Protein AF-A0A0E0AHG1-F1 (afdb_monomer_lite)

Secondary structure (DSSP, 8-state):
-HHHHHHHHHHHHHHHHHHHHHHHHHHHHHHHTT-HHHHHHHHHHHHHHHHHHHHHHHHHHHHHHHHHHHHHHHHHHHHHHHHHHHHHHHHHHHTTS-THHHHHHHHHHHHHHHHHHHHHHHHHHHHHTTSS--------TTHHHHHHHHHHT--THHHHTTS------------------------SSHHHHHHHHHHHHHTT-

Organism: NCBI:txid40148

Structure (mmCIF, N/CA/C/O backbone):
data_AF-A0A0E0AHG1-F1
#
_entry.id   AF-A0A0E0AHG1-F1
#
loop_
_atom_site.group_PDB
_atom_site.id
_atom_site.type_symbol
_atom_site.label_atom_id
_atom_site.label_alt_id
_atom_site.label_comp_id
_atom_site.label_asym_id
_atom_site.label_entity_id
_atom_site.label_seq_id
_atom_site.pdbx_PDB_ins_code
_atom_site.Cartn_x
_atom_site.Cartn_y
_atom_site.Cartn_z
_atom_site.occupancy
_atom_site.B_iso_or_equiv
_atom_site.auth_seq_id
_atom_site.auth_comp_id
_atom_site.auth_asym_id
_atom_site.auth_atom_id
_atom_site.pdbx_PDB_model_num
ATOM 1 N N . MET A 1 1 ? -0.343 -7.905 -15.895 1.00 74.56 1 MET A N 1
ATOM 2 C CA . MET A 1 1 ? -0.325 -8.767 -14.691 1.00 74.56 1 MET A CA 1
ATOM 3 C C . MET A 1 1 ? -0.286 -7.890 -13.450 1.00 74.56 1 MET A C 1
ATOM 5 O O . MET A 1 1 ? -1.323 -7.767 -12.816 1.00 74.56 1 MET A O 1
ATOM 9 N N . LEU A 1 2 ? 0.834 -7.206 -13.183 1.00 82.25 2 LEU A N 1
ATOM 10 C CA . LEU A 1 2 ? 1.051 -6.387 -11.979 1.00 82.25 2 LEU A CA 1
ATOM 11 C C . LEU A 1 2 ? -0.070 -5.368 -11.691 1.00 82.25 2 LEU A C 1
ATOM 13 O O . LEU A 1 2 ? -0.555 -5.320 -10.567 1.00 82.25 2 LEU A O 1
ATOM 17 N N . ASP A 1 3 ? -0.578 -4.644 -12.695 1.00 86.56 3 ASP A N 1
ATOM 18 C CA . ASP A 1 3 ? -1.672 -3.669 -12.502 1.00 86.56 3 ASP A CA 1
ATOM 19 C C . ASP A 1 3 ? -2.982 -4.291 -11.999 1.00 86.56 3 ASP A C 1
ATOM 21 O O . ASP A 1 3 ? -3.791 -3.618 -11.361 1.00 86.56 3 ASP A O 1
ATOM 25 N N . ARG A 1 4 ? -3.216 -5.578 -12.297 1.00 90.69 4 ARG A N 1
ATOM 26 C CA . ARG A 1 4 ? -4.380 -6.311 -11.789 1.00 90.69 4 ARG A CA 1
ATOM 27 C C . ARG A 1 4 ? -4.177 -6.639 -10.310 1.00 90.69 4 ARG A C 1
ATOM 29 O O . ARG A 1 4 ? -5.050 -6.312 -9.516 1.00 90.69 4 ARG A O 1
ATOM 36 N N . SER A 1 5 ? -3.001 -7.147 -9.944 1.00 89.00 5 SER A N 1
ATOM 37 C CA . SER A 1 5 ? -2.633 -7.439 -8.553 1.00 89.00 5 SER A CA 1
ATOM 38 C C . SER A 1 5 ? -2.637 -6.187 -7.668 1.00 89.00 5 SER A C 1
ATOM 40 O O . SER A 1 5 ? -3.140 -6.235 -6.552 1.00 89.00 5 SER A O 1
ATOM 42 N N . ILE A 1 6 ? -2.178 -5.036 -8.179 1.00 90.38 6 ILE A N 1
ATOM 43 C CA . ILE A 1 6 ? -2.262 -3.743 -7.472 1.00 90.38 6 ILE A CA 1
ATOM 44 C C . ILE A 1 6 ? -3.728 -3.357 -7.194 1.00 90.38 6 ILE A C 1
ATOM 46 O O . ILE A 1 6 ? -4.043 -2.882 -6.105 1.00 90.38 6 ILE A O 1
ATOM 50 N N . ARG A 1 7 ? -4.644 -3.581 -8.149 1.00 92.94 7 ARG A N 1
ATOM 51 C CA . ARG A 1 7 ? -6.085 -3.312 -7.970 1.00 92.94 7 ARG A CA 1
ATOM 52 C C . ARG A 1 7 ? -6.769 -4.306 -7.028 1.00 92.94 7 ARG A C 1
ATOM 54 O O . ARG A 1 7 ? -7.692 -3.915 -6.322 1.00 92.94 7 ARG A O 1
ATOM 61 N N . GLU A 1 8 ? -6.339 -5.564 -7.022 1.00 93.38 8 GLU A N 1
ATOM 62 C CA . GLU A 1 8 ? -6.827 -6.594 -6.094 1.00 93.38 8 GLU A CA 1
ATOM 63 C C . GLU A 1 8 ? -6.425 -6.246 -4.651 1.00 93.38 8 GLU A C 1
ATOM 65 O O . GLU A 1 8 ? -7.299 -6.133 -3.795 1.00 93.38 8 GLU A O 1
ATOM 70 N N . ILE A 1 9 ? -5.152 -5.905 -4.424 1.00 93.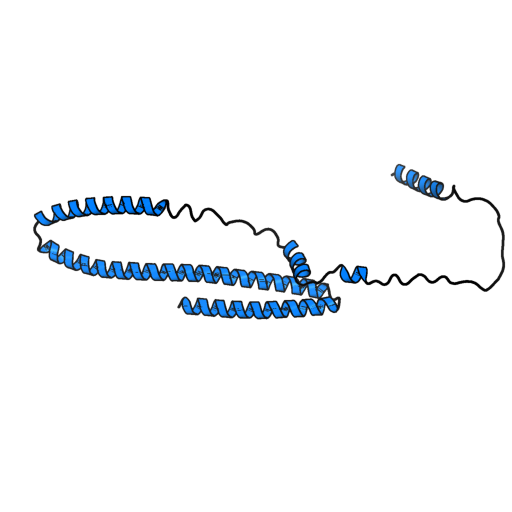00 9 ILE A N 1
ATOM 71 C CA . ILE A 1 9 ? -4.628 -5.383 -3.148 1.00 93.00 9 ILE A CA 1
ATOM 72 C C . ILE A 1 9 ? -5.377 -4.131 -2.681 1.00 93.00 9 ILE A C 1
ATOM 74 O O . ILE A 1 9 ? -5.780 -4.042 -1.523 1.00 93.00 9 ILE A O 1
ATOM 78 N N . GLU A 1 10 ? -5.621 -3.168 -3.573 1.00 93.00 10 GLU A N 1
ATOM 79 C CA . GLU A 1 10 ? -6.378 -1.955 -3.244 1.00 93.00 10 GLU A CA 1
ATOM 80 C C . GLU A 1 10 ? -7.822 -2.277 -2.810 1.00 93.00 10 GLU A C 1
ATOM 82 O O . GLU A 1 10 ? -8.354 -1.648 -1.893 1.00 93.00 10 GLU A O 1
ATOM 87 N N . ARG A 1 11 ? -8.448 -3.289 -3.424 1.00 95.38 11 ARG A N 1
ATOM 88 C CA . ARG A 1 11 ? -9.804 -3.741 -3.088 1.00 95.38 11 ARG A CA 1
ATOM 89 C C . ARG A 1 11 ? -9.855 -4.482 -1.750 1.00 95.38 11 ARG A C 1
ATOM 91 O O . ARG A 1 11 ? -10.775 -4.240 -0.971 1.00 95.38 11 ARG A O 1
ATOM 98 N N . GLU A 1 12 ? -8.881 -5.344 -1.463 1.00 93.94 12 GLU A N 1
ATOM 99 C CA . GLU A 1 12 ? -8.752 -6.020 -0.163 1.00 93.94 12 GLU A CA 1
ATOM 100 C C . GLU A 1 12 ? -8.497 -5.012 0.964 1.00 93.94 12 GLU A C 1
ATOM 102 O O . GLU A 1 12 ? -9.196 -5.032 1.979 1.00 93.94 12 GLU A O 1
ATOM 107 N N . ARG A 1 13 ? -7.596 -4.045 0.741 1.00 94.56 13 ARG A N 1
ATOM 108 C CA . ARG A 1 13 ? -7.318 -2.927 1.658 1.00 94.56 13 ARG A CA 1
ATOM 109 C C . ARG A 1 13 ? -8.585 -2.131 1.995 1.00 94.56 13 ARG A C 1
ATOM 111 O O . ARG A 1 13 ? -8.836 -1.842 3.164 1.00 94.56 13 ARG A O 1
ATOM 118 N N . GLN A 1 14 ? -9.413 -1.806 0.998 1.00 95.38 14 GLN A N 1
ATOM 119 C CA . GLN A 1 14 ? -10.704 -1.134 1.212 1.00 95.38 14 GLN A CA 1
ATOM 120 C C . GLN A 1 14 ? -11.706 -2.009 1.984 1.00 95.38 14 GLN A C 1
ATOM 122 O O . GLN A 1 14 ? -12.448 -1.495 2.823 1.00 95.38 14 GLN A O 1
ATOM 127 N N . GLY A 1 15 ? -11.705 -3.325 1.749 1.00 96.19 15 GLY A N 1
ATOM 128 C CA . GLY A 1 15 ? -12.482 -4.290 2.531 1.00 96.19 15 GLY A CA 1
ATOM 129 C C . GLY A 1 15 ? -12.094 -4.285 4.012 1.00 96.19 15 GLY A C 1
ATOM 130 O O . GLY A 1 15 ? -12.968 -4.158 4.872 1.00 96.19 15 GLY A O 1
ATOM 131 N N . LEU A 1 16 ? -10.792 -4.319 4.309 1.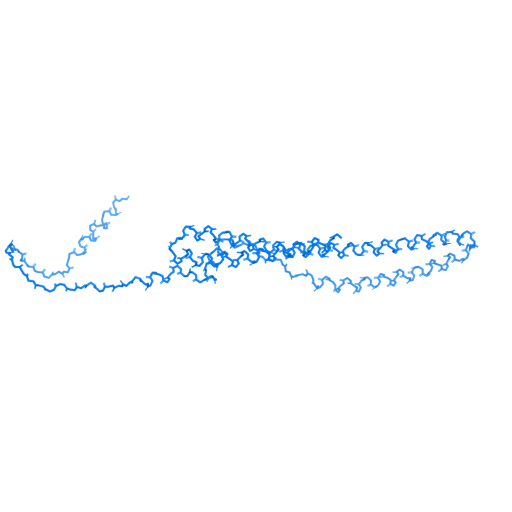00 94.56 16 LEU A N 1
ATOM 132 C CA . LEU A 1 16 ? -10.277 -4.238 5.678 1.00 94.56 16 LEU A CA 1
ATOM 133 C C . LEU A 1 16 ? -10.595 -2.895 6.345 1.00 94.56 16 LEU A C 1
ATOM 135 O O . LEU A 1 16 ? -11.029 -2.893 7.489 1.00 94.56 16 LEU A O 1
ATOM 139 N N . GLN A 1 17 ? -10.502 -1.763 5.638 1.00 94.25 17 GLN A N 1
ATOM 140 C CA . GLN A 1 17 ? -10.932 -0.461 6.180 1.00 94.25 17 GLN A CA 1
ATOM 141 C C . GLN A 1 17 ? -12.438 -0.402 6.495 1.00 94.25 17 GLN A C 1
ATOM 143 O O . GLN A 1 17 ? -12.864 0.286 7.425 1.00 94.25 17 GLN A O 1
ATOM 148 N N . ALA A 1 18 ? -13.275 -1.116 5.737 1.00 95.62 18 ALA A N 1
ATOM 149 C CA . ALA A 1 18 ? -14.696 -1.241 6.056 1.00 95.62 18 ALA A CA 1
ATOM 150 C C . ALA A 1 18 ? -14.936 -2.158 7.272 1.00 95.62 18 ALA A C 1
ATOM 152 O O . ALA A 1 18 ? -15.868 -1.916 8.040 1.00 95.62 18 ALA A O 1
ATOM 153 N N . GLN A 1 19 ? -14.103 -3.185 7.466 1.00 93.56 19 GLN A N 1
ATOM 154 C CA . GLN A 1 19 ? -14.128 -4.054 8.645 1.00 93.56 19 GLN A CA 1
ATOM 155 C C . GLN A 1 19 ? -13.618 -3.335 9.903 1.00 93.56 19 GLN A C 1
ATOM 157 O O . GLN A 1 19 ? -14.259 -3.433 10.943 1.00 93.56 19 GLN A O 1
ATOM 162 N N . GLU A 1 20 ? -12.553 -2.540 9.794 1.00 92.62 20 GLU A N 1
ATOM 163 C CA . GLU A 1 20 ? -12.013 -1.684 10.859 1.00 92.62 20 GLU A CA 1
ATOM 164 C C . GLU A 1 20 ? -13.108 -0.777 11.448 1.00 92.62 20 GLU A C 1
ATOM 166 O O . GLU A 1 20 ? -13.363 -0.786 12.650 1.00 92.62 20 GLU A O 1
ATOM 171 N N . LYS A 1 21 ? -13.848 -0.062 10.588 1.00 93.94 21 LYS A N 1
ATOM 172 C CA . LYS A 1 21 ? -14.963 0.811 11.002 1.00 93.94 21 LYS A CA 1
ATOM 173 C C . LYS A 1 21 ? -16.097 0.051 11.703 1.00 93.94 21 LYS A C 1
ATOM 175 O O . LYS A 1 21 ? -16.716 0.587 12.627 1.00 93.94 21 LYS A O 1
ATOM 180 N N . LYS A 1 22 ? -16.375 -1.190 11.284 1.00 95.12 22 LYS A N 1
ATOM 181 C CA . LYS A 1 22 ? -17.348 -2.069 11.956 1.00 95.12 22 LYS A CA 1
ATOM 182 C C . LYS A 1 22 ? -16.846 -2.496 13.334 1.00 95.12 22 LYS A C 1
ATOM 184 O O . LYS A 1 22 ? -17.582 -2.306 14.295 1.00 95.12 22 LYS A O 1
ATOM 189 N N . LEU A 1 23 ? -15.597 -2.962 13.436 1.00 93.00 23 LEU A N 1
ATOM 190 C CA . LEU A 1 23 ? -14.961 -3.332 14.705 1.00 93.00 23 LEU A CA 1
ATOM 191 C C . LEU A 1 23 ? -14.962 -2.161 15.692 1.00 93.00 23 LEU A C 1
ATOM 193 O O . LEU A 1 23 ? -15.388 -2.341 16.823 1.00 93.00 23 LEU A O 1
ATOM 197 N N . ILE A 1 24 ? -14.606 -0.942 15.269 1.00 92.50 24 ILE A N 1
ATOM 198 C CA . ILE A 1 24 ? -14.676 0.258 16.127 1.00 92.50 24 ILE A CA 1
ATOM 199 C C . ILE A 1 24 ? -16.104 0.489 16.656 1.00 92.50 24 ILE A C 1
ATOM 201 O O . ILE A 1 24 ? -16.292 0.824 17.825 1.00 92.50 24 ILE A O 1
ATOM 205 N N . THR A 1 25 ? -17.126 0.299 15.817 1.00 94.12 25 THR A N 1
ATOM 206 C CA . THR A 1 25 ? -18.536 0.475 16.213 1.00 94.12 25 THR A CA 1
ATOM 207 C C . THR A 1 25 ? -18.991 -0.615 17.191 1.00 94.12 25 THR A C 1
ATOM 209 O O . THR A 1 25 ? -19.724 -0.331 18.139 1.00 94.12 25 THR A O 1
ATOM 212 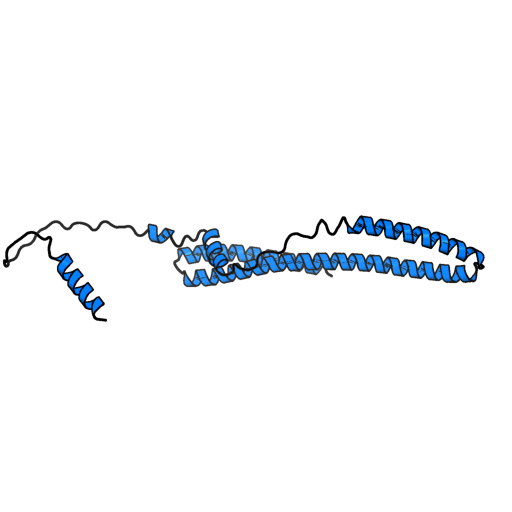N N . GLU A 1 26 ? -18.531 -1.849 16.989 1.00 92.00 26 GLU A N 1
ATOM 213 C CA . GLU A 1 26 ? -18.816 -3.000 17.847 1.00 92.00 26 GLU A CA 1
ATOM 214 C C . GLU A 1 26 ? -18.106 -2.891 19.205 1.00 92.00 26 GLU A C 1
ATOM 216 O O . GLU A 1 26 ? -18.762 -3.019 20.234 1.00 92.00 26 GLU A O 1
ATOM 221 N N . ILE A 1 27 ? -16.823 -2.514 19.221 1.00 91.50 27 ILE A N 1
ATOM 222 C CA . ILE A 1 27 ? -16.030 -2.202 20.422 1.00 91.50 27 ILE A CA 1
ATOM 223 C C . ILE A 1 27 ? -16.719 -1.117 21.264 1.00 91.50 27 ILE A C 1
ATOM 225 O O . ILE A 1 27 ? -16.911 -1.288 22.466 1.00 91.50 27 ILE A O 1
ATOM 229 N N . LYS A 1 28 ? -17.179 -0.021 20.638 1.00 90.94 28 LYS A N 1
ATOM 230 C CA . LYS A 1 28 ? -17.939 1.039 21.333 1.00 90.94 28 LYS A CA 1
ATOM 231 C C . LYS A 1 28 ? -19.273 0.553 21.908 1.00 90.94 28 LYS A C 1
ATOM 233 O O . LYS A 1 28 ? -19.777 1.165 22.849 1.00 90.94 28 LYS A O 1
ATOM 238 N N . LYS A 1 29 ? -19.872 -0.499 21.343 1.00 93.00 29 LYS A N 1
ATOM 239 C CA . LYS A 1 29 ? -21.102 -1.109 21.858 1.00 93.00 29 LYS A CA 1
ATOM 240 C C . LYS A 1 29 ? -20.793 -2.039 23.037 1.00 93.00 29 LYS A C 1
ATOM 242 O O . LYS A 1 29 ? -21.355 -1.835 24.107 1.00 93.00 29 LYS A O 1
ATOM 247 N N . THR A 1 30 ? -19.872 -2.989 22.879 1.00 89.50 30 THR A N 1
ATOM 248 C CA . THR A 1 30 ? -19.503 -3.955 23.933 1.00 89.50 30 THR A CA 1
ATOM 249 C C . THR A 1 30 ? -18.869 -3.287 25.155 1.00 89.50 30 THR A C 1
ATOM 251 O O . THR A 1 30 ? -19.058 -3.755 26.278 1.00 89.50 30 THR A O 1
ATOM 254 N N . ALA A 1 31 ? -18.202 -2.143 24.971 1.00 88.25 31 ALA A N 1
ATOM 255 C CA . ALA A 1 31 ? -17.713 -1.315 26.070 1.00 88.25 31 ALA A CA 1
ATOM 256 C C . ALA A 1 31 ? -18.844 -0.706 26.913 1.00 88.25 31 ALA A C 1
ATOM 258 O O . ALA A 1 31 ? -18.787 -0.775 28.136 1.00 88.25 31 ALA A O 1
ATOM 259 N N . LYS A 1 32 ? -19.909 -0.191 26.279 1.00 88.81 32 LYS A N 1
ATOM 260 C CA . LYS A 1 32 ? -21.112 0.308 26.979 1.00 88.81 32 LYS A CA 1
ATOM 261 C C . LYS A 1 32 ? -21.913 -0.798 27.669 1.00 88.81 32 LYS A C 1
ATOM 263 O O . LYS A 1 32 ? -22.696 -0.516 28.565 1.00 88.81 32 LYS A O 1
ATOM 268 N N . GLU A 1 33 ? -21.733 -2.043 27.238 1.00 90.19 33 GLU A N 1
ATOM 269 C CA . GLU A 1 33 ? -22.303 -3.236 27.873 1.00 90.19 33 GLU A CA 1
ATOM 270 C C . GLU A 1 33 ? -21.423 -3.759 29.032 1.00 90.19 33 GLU A C 1
ATOM 272 O O . GLU A 1 33 ? -21.728 -4.800 29.611 1.00 90.19 33 GLU A O 1
ATOM 277 N N . GLY A 1 34 ? -20.326 -3.064 29.375 1.00 85.44 34 GLY A N 1
ATOM 278 C CA . GLY A 1 34 ? -19.427 -3.401 30.487 1.00 85.44 34 GLY A CA 1
ATOM 279 C C . GLY A 1 34 ? -18.520 -4.614 30.242 1.00 85.44 34 GLY A C 1
ATOM 280 O O . GLY A 1 34 ? -17.788 -5.038 31.137 1.00 85.44 34 GLY A O 1
ATOM 281 N N . GLN A 1 35 ? -18.525 -5.195 29.038 1.00 89.38 35 GLN A N 1
ATOM 282 C CA . GLN A 1 35 ? -17.841 -6.459 28.741 1.00 89.38 35 GLN A CA 1
ATOM 283 C C . GLN A 1 35 ? -16.352 -6.261 28.415 1.00 89.38 35 GLN A C 1
ATOM 285 O O . GLN A 1 35 ? -15.882 -6.592 27.326 1.00 89.38 35 GLN A O 1
ATOM 290 N N . MET A 1 36 ? -15.576 -5.753 29.378 1.00 83.50 36 MET A N 1
ATOM 291 C CA . MET A 1 36 ? -14.155 -5.407 29.192 1.00 83.50 36 MET A CA 1
ATOM 292 C C . MET A 1 36 ? -13.277 -6.567 28.683 1.00 83.50 36 MET A C 1
ATOM 294 O O . MET A 1 36 ? -12.314 -6.342 27.950 1.00 83.50 36 MET A O 1
ATOM 298 N N . GLY A 1 37 ? -13.627 -7.818 29.007 1.00 86.44 37 GLY A N 1
ATOM 299 C CA . GLY A 1 37 ? -12.961 -9.003 28.454 1.00 86.44 37 GLY A CA 1
ATOM 300 C C . GLY A 1 37 ? -13.137 -9.139 26.935 1.00 86.44 37 GLY A C 1
ATOM 301 O O . GLY A 1 37 ? -12.162 -9.387 26.228 1.00 86.44 37 GLY A O 1
ATOM 302 N N . ALA A 1 38 ? -14.352 -8.911 26.423 1.00 87.75 38 ALA A N 1
ATOM 303 C CA . ALA A 1 38 ? -14.638 -8.920 24.988 1.00 87.75 38 ALA A CA 1
ATOM 304 C C . ALA A 1 38 ? -13.998 -7.713 24.284 1.00 87.75 38 ALA A C 1
ATOM 306 O O . ALA A 1 38 ? -13.359 -7.879 23.246 1.00 87.75 38 ALA A O 1
ATOM 307 N N . VAL A 1 39 ? -14.077 -6.523 24.895 1.00 90.00 39 VAL A N 1
ATOM 308 C CA . VAL A 1 39 ? -13.431 -5.292 24.402 1.00 90.00 39 VAL A CA 1
ATOM 309 C C . VAL A 1 39 ? -11.928 -5.495 24.198 1.00 90.00 39 VAL A C 1
ATOM 311 O O . VAL A 1 39 ? -11.415 -5.163 23.133 1.00 90.00 39 VAL A O 1
ATOM 314 N N . LYS A 1 40 ? -11.217 -6.099 25.162 1.00 86.94 40 LYS A N 1
ATOM 315 C CA . LYS A 1 40 ? -9.768 -6.350 25.049 1.00 86.94 40 LYS A CA 1
ATOM 316 C C . LYS A 1 40 ? -9.411 -7.331 23.921 1.00 86.94 40 LYS A C 1
ATOM 318 O O . LYS A 1 40 ? -8.349 -7.187 23.319 1.00 86.94 40 LYS A O 1
ATOM 323 N N . VAL A 1 41 ? -10.271 -8.305 23.608 1.00 90.12 41 VAL A N 1
ATOM 324 C CA . VAL A 1 41 ? -10.073 -9.203 22.452 1.00 90.12 41 VAL A CA 1
ATOM 325 C C . VAL A 1 41 ? -10.324 -8.451 21.143 1.00 90.12 41 VAL A C 1
ATOM 327 O O . VAL A 1 41 ? -9.451 -8.426 20.278 1.00 90.12 41 VAL A O 1
ATOM 330 N N . MET A 1 42 ? -11.457 -7.754 21.031 1.00 86.56 42 MET A N 1
ATOM 331 C CA . MET A 1 42 ? -11.808 -6.979 19.835 1.00 86.56 42 MET A CA 1
ATOM 332 C C . MET A 1 42 ? -10.797 -5.856 19.539 1.00 86.56 42 MET A C 1
ATOM 334 O O . MET A 1 42 ? -10.497 -5.594 18.377 1.00 86.56 42 MET A O 1
ATOM 338 N N . ALA A 1 43 ? -10.213 -5.227 20.565 1.00 87.50 43 ALA A N 1
ATOM 339 C CA . ALA A 1 43 ? -9.150 -4.232 20.411 1.00 87.50 43 ALA A CA 1
ATOM 340 C C . ALA A 1 43 ? -7.866 -4.833 19.806 1.00 87.50 43 ALA A C 1
ATOM 342 O O . ALA A 1 43 ? -7.255 -4.222 18.929 1.00 87.50 43 ALA A O 1
ATOM 343 N N . LYS A 1 44 ? -7.486 -6.063 20.188 1.00 89.69 44 LYS A N 1
ATOM 344 C CA . LYS A 1 44 ? -6.363 -6.779 19.554 1.00 89.69 44 LYS A CA 1
ATOM 345 C C . LYS A 1 44 ? -6.646 -7.097 18.083 1.00 89.69 44 LYS A C 1
ATOM 347 O O . LYS A 1 44 ? -5.764 -6.917 17.243 1.00 89.69 44 LYS A O 1
ATOM 352 N N . ASP A 1 45 ? -7.872 -7.502 17.752 1.00 88.06 45 ASP A N 1
ATOM 353 C CA . ASP A 1 45 ? -8.281 -7.735 16.360 1.00 88.06 45 ASP A CA 1
ATOM 354 C C . ASP A 1 45 ? -8.323 -6.437 15.534 1.00 88.06 45 ASP A C 1
ATOM 356 O O . ASP A 1 45 ? -7.957 -6.438 14.354 1.00 88.06 45 ASP A O 1
ATOM 360 N N . LEU A 1 46 ? -8.682 -5.307 16.150 1.00 89.44 46 LEU A N 1
ATOM 361 C CA . LEU A 1 46 ? -8.611 -3.988 15.523 1.00 89.44 46 LEU A CA 1
ATOM 362 C C . LEU A 1 46 ? -7.164 -3.592 15.187 1.00 89.44 46 LEU A C 1
ATOM 364 O O . LEU A 1 46 ? -6.892 -3.198 14.054 1.00 89.44 46 LEU A O 1
ATOM 368 N N . ILE A 1 47 ? -6.223 -3.760 16.121 1.00 90.25 47 ILE A N 1
ATOM 369 C CA . ILE A 1 47 ? -4.791 -3.484 15.894 1.00 90.25 47 ILE A CA 1
ATOM 370 C C . ILE A 1 47 ? -4.232 -4.400 14.804 1.00 90.25 47 ILE A C 1
ATOM 372 O O . ILE A 1 47 ? -3.547 -3.937 13.891 1.00 90.25 47 ILE A O 1
ATOM 376 N N . ARG A 1 48 ? -4.593 -5.689 14.823 1.00 89.19 48 ARG A N 1
ATOM 377 C CA . ARG A 1 48 ? -4.232 -6.641 13.764 1.00 89.19 48 ARG A CA 1
ATOM 378 C C . ARG A 1 48 ? -4.764 -6.205 12.396 1.00 89.19 48 ARG A C 1
ATOM 380 O O . ARG A 1 48 ? -4.043 -6.314 11.406 1.00 89.19 48 ARG A O 1
ATOM 387 N N . THR A 1 49 ? -5.989 -5.683 12.343 1.00 91.38 49 THR A N 1
ATOM 388 C CA . THR A 1 49 ? -6.605 -5.148 11.117 1.00 91.38 49 THR A CA 1
ATOM 389 C C . THR A 1 49 ? -5.871 -3.892 10.632 1.00 91.38 49 THR A C 1
ATOM 391 O O . THR A 1 49 ? -5.536 -3.805 9.450 1.00 91.38 49 THR A O 1
ATOM 394 N N . ARG A 1 50 ? -5.533 -2.957 11.532 1.00 90.81 50 ARG A N 1
ATOM 395 C CA . ARG A 1 50 ? -4.727 -1.762 11.219 1.00 90.81 50 ARG A CA 1
ATOM 396 C C . ARG A 1 50 ? -3.343 -2.128 10.676 1.00 90.81 50 ARG A C 1
ATOM 398 O O . ARG A 1 50 ? -2.980 -1.668 9.597 1.00 90.81 50 ARG A O 1
ATOM 405 N N . HIS A 1 51 ? -2.618 -3.032 11.337 1.00 90.00 51 HIS A N 1
ATOM 406 C CA . HIS A 1 51 ? -1.314 -3.510 10.864 1.00 90.00 51 HIS A CA 1
ATOM 407 C C . HIS A 1 51 ? -1.410 -4.193 9.486 1.00 90.00 51 HIS A C 1
ATOM 409 O O . HIS A 1 51 ? -0.565 -3.964 8.620 1.00 90.00 51 HIS A O 1
ATOM 415 N N . GLN A 1 52 ? -2.465 -4.977 9.225 1.00 88.06 52 GLN A N 1
ATOM 416 C CA . GLN A 1 52 ? -2.716 -5.526 7.887 1.00 88.06 52 GLN A CA 1
ATOM 417 C C . GLN A 1 52 ? -2.923 -4.421 6.841 1.00 88.06 52 GLN A C 1
ATOM 419 O O . GLN A 1 52 ? -2.319 -4.494 5.773 1.00 88.06 52 GLN A O 1
ATOM 424 N N . ILE A 1 53 ? -3.710 -3.379 7.135 1.00 91.19 53 ILE A N 1
ATOM 425 C CA . ILE A 1 53 ? -3.917 -2.235 6.229 1.00 91.19 53 ILE A CA 1
ATOM 426 C C . ILE A 1 53 ? -2.584 -1.532 5.912 1.00 91.19 53 ILE A C 1
ATOM 428 O O . ILE A 1 53 ? -2.310 -1.270 4.738 1.00 91.19 53 ILE A O 1
ATOM 432 N N . THR A 1 54 ? -1.728 -1.293 6.912 1.00 90.25 54 THR A N 1
ATOM 433 C CA . THR A 1 54 ? -0.372 -0.740 6.720 1.00 90.25 54 THR A CA 1
ATOM 434 C C . THR A 1 54 ? 0.488 -1.647 5.838 1.00 90.25 54 THR A C 1
ATOM 436 O O . THR A 1 54 ? 1.090 -1.185 4.867 1.00 90.25 54 THR A O 1
ATOM 439 N N . LYS A 1 55 ? 0.466 -2.961 6.082 1.00 90.31 55 LYS A N 1
ATOM 440 C CA . LYS A 1 55 ? 1.180 -3.946 5.260 1.00 90.31 55 LYS A CA 1
ATOM 441 C C . LYS A 1 55 ? 0.686 -3.975 3.809 1.00 90.31 55 LYS A C 1
ATOM 443 O O . LYS A 1 55 ? 1.493 -4.110 2.893 1.00 90.31 55 LYS A O 1
ATOM 448 N N . PHE A 1 56 ? -0.612 -3.777 3.563 1.00 90.44 56 PHE A N 1
ATOM 449 C CA . PHE A 1 56 ? -1.151 -3.627 2.206 1.00 90.44 56 PHE A CA 1
ATOM 450 C C . PHE A 1 56 ? -0.676 -2.337 1.510 1.00 90.44 56 PHE A C 1
ATOM 452 O O . PHE A 1 56 ? -0.449 -2.366 0.299 1.00 90.44 56 PHE A O 1
ATOM 459 N N . TYR A 1 57 ? -0.462 -1.230 2.233 1.00 89.81 57 TYR A N 1
ATOM 460 C CA . TYR A 1 57 ? 0.186 -0.036 1.666 1.00 89.81 57 TYR A CA 1
ATOM 461 C C . TYR A 1 57 ? 1.656 -0.295 1.297 1.00 89.81 57 TYR A C 1
ATOM 463 O O . TYR A 1 57 ? 2.068 0.046 0.186 1.00 89.81 57 TYR A O 1
ATOM 471 N N . GLN A 1 58 ? 2.425 -0.955 2.171 1.00 89.31 58 GLN A N 1
ATOM 472 C CA . GLN A 1 58 ? 3.814 -1.346 1.887 1.00 89.31 58 GLN A CA 1
ATOM 473 C C . GLN A 1 58 ? 3.898 -2.270 0.659 1.00 89.31 58 GLN A C 1
ATOM 475 O O . GLN A 1 58 ? 4.644 -1.987 -0.278 1.00 89.31 58 GLN A O 1
ATOM 480 N N . LEU A 1 59 ? 3.073 -3.324 0.605 1.00 90.44 59 LEU A N 1
ATOM 481 C CA . LEU A 1 59 ? 2.993 -4.252 -0.533 1.00 90.44 59 LEU A CA 1
ATOM 482 C C . LEU A 1 59 ? 2.612 -3.544 -1.841 1.00 90.44 59 LEU A C 1
ATOM 484 O O . LEU A 1 59 ? 3.176 -3.842 -2.894 1.00 90.44 59 LEU A O 1
ATOM 488 N N . LYS A 1 60 ? 1.686 -2.577 -1.790 1.00 90.38 60 LYS A N 1
ATOM 489 C CA . LYS A 1 60 ? 1.335 -1.743 -2.945 1.00 90.38 60 LYS A CA 1
ATOM 490 C C . LYS A 1 60 ? 2.541 -0.936 -3.437 1.00 90.38 60 LYS A C 1
ATOM 492 O O . LYS A 1 60 ? 2.828 -0.980 -4.631 1.00 90.38 60 LYS A O 1
ATOM 497 N N . SER A 1 61 ? 3.258 -0.258 -2.538 1.00 90.62 61 SER A N 1
ATOM 498 C CA . SER A 1 61 ? 4.465 0.512 -2.877 1.00 90.62 61 SER A CA 1
ATOM 499 C C . SER A 1 61 ? 5.544 -0.379 -3.508 1.00 90.62 61 SER A C 1
ATOM 501 O O . SER A 1 61 ? 6.034 -0.097 -4.604 1.00 90.62 61 SER A O 1
ATOM 503 N N . GLN A 1 62 ? 5.820 -1.536 -2.897 1.00 88.62 62 GLN A N 1
ATOM 504 C CA . GLN A 1 62 ? 6.757 -2.535 -3.419 1.00 88.62 62 GLN A CA 1
ATOM 505 C C . GLN A 1 62 ? 6.366 -3.013 -4.828 1.00 88.62 62 GLN A C 1
ATOM 507 O O . GLN A 1 62 ? 7.212 -3.048 -5.723 1.00 88.62 62 GLN A O 1
ATOM 512 N N . LEU A 1 63 ? 5.087 -3.321 -5.072 1.00 89.94 63 LEU A N 1
ATOM 513 C CA . LEU A 1 63 ? 4.603 -3.716 -6.400 1.00 89.94 63 LEU A CA 1
ATOM 514 C C . LEU A 1 63 ? 4.661 -2.582 -7.429 1.00 89.94 63 LEU A C 1
ATOM 516 O O . LEU A 1 63 ? 4.939 -2.852 -8.598 1.00 89.94 63 LEU A O 1
ATOM 520 N N . GLN A 1 64 ? 4.434 -1.329 -7.028 1.00 89.00 64 GLN A N 1
ATOM 521 C CA . GLN A 1 64 ? 4.618 -0.171 -7.906 1.00 89.00 64 GLN A CA 1
ATOM 522 C C . GLN A 1 64 ? 6.098 -0.003 -8.290 1.00 89.00 64 GLN A C 1
ATOM 524 O O . GLN A 1 64 ? 6.398 0.146 -9.476 1.00 89.00 64 GLN A O 1
ATOM 529 N N . GLY A 1 65 ? 7.024 -0.146 -7.335 1.00 90.19 65 GLY A N 1
ATOM 530 C CA . GLY A 1 65 ? 8.468 -0.151 -7.593 1.00 90.19 65 GLY A CA 1
ATOM 531 C C . GLY A 1 65 ? 8.914 -1.298 -8.510 1.00 90.19 65 GLY A C 1
ATOM 532 O O . GLY A 1 65 ? 9.687 -1.086 -9.444 1.00 90.19 65 GLY A O 1
ATOM 533 N N . VAL A 1 66 ? 8.378 -2.509 -8.318 1.00 91.25 66 VAL A N 1
ATOM 534 C CA . VAL A 1 66 ? 8.612 -3.647 -9.227 1.00 91.25 66 VAL A CA 1
ATOM 535 C C . VAL A 1 66 ? 8.034 -3.376 -10.619 1.00 91.25 66 VAL A C 1
ATOM 537 O O . VAL A 1 66 ? 8.702 -3.666 -11.609 1.00 91.25 66 VAL A O 1
ATOM 540 N N . SER A 1 67 ? 6.842 -2.780 -10.724 1.00 89.38 67 SER A N 1
ATOM 541 C CA . SER A 1 67 ? 6.239 -2.413 -12.013 1.00 89.38 67 SER A CA 1
ATOM 542 C C . SER A 1 67 ? 7.107 -1.409 -12.780 1.00 89.38 67 SER A C 1
ATOM 544 O O . SER A 1 67 ? 7.382 -1.616 -13.964 1.00 89.38 67 SER A O 1
ATOM 546 N N . LEU A 1 68 ? 7.638 -0.391 -12.092 1.00 90.69 68 LEU A N 1
ATOM 547 C CA . LEU A 1 68 ? 8.576 0.570 -12.675 1.00 90.69 68 LEU A CA 1
ATOM 548 C C . LEU A 1 68 ? 9.874 -0.111 -13.137 1.00 90.69 68 LEU A C 1
ATOM 550 O O . LEU A 1 68 ? 10.290 0.085 -14.276 1.00 90.69 68 LEU A O 1
ATOM 554 N N . ARG A 1 69 ? 10.475 -0.984 -12.314 1.00 87.81 69 ARG A N 1
ATOM 555 C CA . ARG A 1 69 ? 11.659 -1.775 -12.710 1.00 87.81 69 ARG A CA 1
ATOM 556 C C . ARG A 1 69 ? 11.384 -2.645 -13.941 1.00 87.81 69 ARG A C 1
ATOM 558 O O . ARG A 1 69 ? 12.208 -2.684 -14.847 1.00 87.81 69 ARG A O 1
ATOM 565 N N . VAL A 1 70 ? 10.223 -3.299 -14.020 1.00 90.69 70 VAL A N 1
ATOM 566 C CA . VAL A 1 70 ? 9.811 -4.098 -15.190 1.00 90.69 70 VAL A CA 1
ATOM 567 C C . VAL A 1 70 ? 9.609 -3.221 -16.433 1.00 90.69 70 VAL A C 1
ATOM 569 O O . VAL A 1 70 ? 9.983 -3.631 -17.532 1.00 90.69 70 VAL A O 1
ATOM 572 N N . GLN A 1 71 ? 9.077 -2.006 -16.284 1.00 90.06 71 GLN A N 1
ATOM 573 C CA . GLN A 1 71 ? 8.973 -1.037 -17.378 1.00 90.06 71 GLN A CA 1
ATOM 574 C C . GLN A 1 71 ? 10.358 -0.593 -17.877 1.00 90.06 71 GLN A C 1
ATOM 576 O O . GLN A 1 71 ? 10.583 -0.586 -19.090 1.00 90.06 71 GLN A O 1
ATOM 581 N N . THR A 1 72 ? 11.297 -0.300 -16.972 1.00 91.19 72 THR A N 1
ATOM 582 C CA . THR A 1 72 ? 12.695 -0.000 -17.319 1.00 91.19 72 THR A CA 1
ATOM 583 C C . THR A 1 72 ? 13.339 -1.175 -18.049 1.00 91.19 72 THR A C 1
ATOM 585 O O . THR A 1 72 ? 13.824 -0.992 -19.161 1.00 91.19 72 THR A O 1
ATOM 588 N N . LEU A 1 73 ? 13.247 -2.397 -17.509 1.00 92.88 73 LEU A N 1
ATOM 589 C CA . LEU A 1 73 ? 13.777 -3.612 -18.144 1.00 92.88 73 LEU A CA 1
ATOM 590 C C . LEU A 1 73 ? 13.205 -3.837 -19.549 1.00 92.88 73 LEU A C 1
ATOM 592 O O . LEU A 1 73 ? 13.950 -4.192 -20.459 1.00 92.88 73 LEU A O 1
ATOM 596 N N . LYS A 1 74 ? 11.908 -3.581 -19.763 1.00 91.81 74 LYS A N 1
ATOM 597 C CA . LYS A 1 74 ? 11.282 -3.661 -21.091 1.00 91.81 74 LYS A CA 1
ATOM 598 C C . LYS A 1 74 ? 11.850 -2.619 -22.064 1.00 91.81 74 LYS A C 1
ATOM 600 O O . LYS A 1 74 ? 12.027 -2.927 -23.241 1.00 91.81 74 LYS A O 1
ATOM 605 N N . SER A 1 75 ? 12.142 -1.408 -21.586 1.00 92.06 75 SER A N 1
ATOM 606 C CA . SER A 1 75 ? 12.794 -0.358 -22.380 1.00 92.06 75 SER A CA 1
ATOM 607 C C . SER A 1 75 ? 14.235 -0.744 -22.737 1.00 92.06 75 SER A C 1
ATOM 609 O O . SER A 1 75 ? 14.606 -0.735 -23.910 1.00 92.06 75 SER A O 1
ATOM 611 N N . THR A 1 76 ? 15.019 -1.197 -21.753 1.00 92.12 76 THR A N 1
ATOM 612 C CA . THR A 1 76 ? 16.388 -1.698 -21.945 1.00 92.12 76 THR A CA 1
ATOM 613 C C . THR A 1 76 ? 16.428 -2.893 -22.898 1.00 92.12 76 THR A C 1
ATOM 615 O O . THR A 1 76 ? 17.302 -2.954 -23.757 1.00 92.12 76 THR A O 1
ATOM 618 N N . GLN A 1 77 ? 15.460 -3.812 -22.816 1.00 92.75 77 GLN A N 1
ATOM 619 C CA . GLN A 1 77 ? 15.339 -4.927 -23.756 1.00 92.75 77 GLN A CA 1
ATOM 620 C C . GLN A 1 77 ? 15.068 -4.432 -25.182 1.00 92.75 77 GLN A C 1
ATOM 622 O O . GLN A 1 77 ? 15.763 -4.850 -26.103 1.00 92.75 77 GLN A O 1
ATOM 627 N N . ALA A 1 78 ? 14.112 -3.517 -25.375 1.00 93.38 78 ALA A N 1
ATOM 628 C CA . ALA A 1 78 ? 13.819 -2.953 -26.693 1.00 93.38 78 ALA A CA 1
ATOM 629 C C . ALA A 1 78 ? 15.025 -2.195 -27.282 1.00 93.38 78 ALA A C 1
ATOM 631 O O . ALA A 1 78 ? 15.305 -2.310 -28.476 1.00 93.38 78 ALA A O 1
ATOM 632 N N . MET A 1 79 ? 15.779 -1.477 -26.443 1.00 91.62 79 MET A N 1
ATOM 633 C CA . MET A 1 79 ? 17.043 -0.842 -26.821 1.00 91.62 79 MET A CA 1
ATOM 634 C C . MET A 1 79 ? 18.111 -1.881 -27.191 1.00 91.62 79 MET A C 1
ATOM 636 O O . MET A 1 79 ? 18.790 -1.709 -28.199 1.00 91.62 79 MET A O 1
ATOM 640 N N . GLY A 1 80 ? 18.218 -2.984 -26.446 1.00 91.25 80 GLY A N 1
ATOM 641 C CA . GLY A 1 80 ? 19.111 -4.104 -26.751 1.00 91.25 80 GLY A CA 1
ATOM 642 C C . GLY A 1 80 ? 18.766 -4.816 -28.063 1.00 91.25 80 GLY A C 1
ATOM 643 O O . GLY A 1 80 ? 19.662 -5.114 -28.851 1.00 91.25 80 GLY A O 1
ATOM 644 N N . ASP A 1 81 ? 17.482 -5.032 -28.353 1.00 92.88 81 ASP A N 1
ATOM 645 C CA . ASP A 1 81 ? 17.017 -5.611 -29.619 1.00 92.88 81 ASP A CA 1
ATOM 646 C C . ASP A 1 81 ? 17.245 -4.652 -30.806 1.00 92.88 81 ASP A C 1
ATOM 648 O O . ASP A 1 81 ? 17.691 -5.082 -31.876 1.00 92.88 81 ASP A O 1
ATOM 652 N N . ALA A 1 82 ? 17.035 -3.344 -30.615 1.00 90.81 82 ALA A N 1
ATOM 653 C CA . ALA A 1 82 ? 17.375 -2.323 -31.607 1.00 90.81 82 ALA A CA 1
ATOM 654 C C . ALA A 1 82 ? 18.892 -2.259 -31.858 1.00 90.81 82 ALA A C 1
ATOM 656 O O . ALA A 1 82 ? 19.332 -2.311 -33.009 1.00 90.81 82 ALA A O 1
ATOM 657 N N . MET A 1 83 ? 19.702 -2.238 -30.793 1.00 89.44 83 MET A N 1
ATOM 658 C CA . MET A 1 83 ? 21.162 -2.303 -30.870 1.00 89.44 83 MET A CA 1
ATOM 659 C C . MET A 1 83 ? 21.625 -3.576 -31.572 1.00 89.44 83 MET A C 1
ATOM 661 O O . MET A 1 83 ? 22.457 -3.491 -32.460 1.00 89.44 83 MET A O 1
ATOM 665 N N . LYS A 1 84 ? 21.037 -4.742 -31.294 1.00 90.88 84 LYS A N 1
ATOM 666 C CA . LYS A 1 84 ? 21.336 -6.001 -31.997 1.00 90.88 84 LYS A CA 1
ATOM 667 C C . LYS A 1 84 ? 21.079 -5.905 -33.506 1.00 90.88 84 LYS A C 1
ATOM 669 O O . LYS A 1 84 ? 21.852 -6.455 -34.294 1.00 90.88 84 LYS A O 1
ATOM 674 N N . GLY A 1 85 ? 20.036 -5.182 -33.921 1.00 89.62 85 GLY A N 1
ATOM 675 C CA . GLY A 1 85 ? 19.794 -4.826 -35.323 1.00 89.62 85 GLY A CA 1
ATOM 676 C C . GLY A 1 85 ? 20.894 -3.928 -35.902 1.00 89.62 85 GLY A C 1
ATOM 677 O O . GLY A 1 85 ? 21.468 -4.252 -36.944 1.00 89.62 85 GLY A O 1
ATOM 678 N N . VAL A 1 86 ? 21.242 -2.847 -35.197 1.00 88.50 86 VAL A N 1
ATOM 679 C CA . VAL A 1 86 ? 22.299 -1.899 -35.594 1.00 88.50 86 VAL A CA 1
ATOM 680 C C . VAL A 1 86 ? 23.676 -2.567 -35.644 1.00 88.50 86 VAL A C 1
ATOM 682 O O . VAL A 1 86 ? 24.377 -2.410 -36.635 1.00 88.50 86 VAL A O 1
ATOM 685 N N . THR A 1 87 ? 24.056 -3.382 -34.659 1.00 85.94 87 THR A N 1
ATOM 686 C CA . THR A 1 87 ? 25.308 -4.154 -34.635 1.00 85.94 87 THR A CA 1
ATOM 687 C C . THR A 1 87 ? 25.364 -5.165 -35.776 1.00 85.94 87 THR A C 1
ATOM 689 O O . THR A 1 87 ? 26.425 -5.362 -36.362 1.00 85.94 87 THR A O 1
ATOM 692 N N . LYS A 1 88 ? 24.237 -5.784 -36.159 1.00 87.44 88 LYS A N 1
ATOM 693 C CA . LYS A 1 88 ? 24.189 -6.674 -37.329 1.00 87.44 88 LYS A CA 1
ATOM 694 C C . LYS A 1 88 ? 24.415 -5.902 -38.635 1.00 87.44 88 LYS A C 1
ATOM 696 O O . LYS A 1 88 ? 25.180 -6.370 -39.478 1.00 87.44 88 LYS A O 1
ATOM 701 N N . ALA A 1 89 ? 23.819 -4.716 -38.772 1.00 84.38 89 ALA A N 1
ATOM 702 C CA . ALA A 1 89 ? 24.060 -3.819 -39.903 1.00 84.38 89 ALA A CA 1
ATOM 703 C C . ALA A 1 89 ? 25.509 -3.294 -39.919 1.00 84.38 89 ALA A C 1
ATOM 705 O O . ALA A 1 89 ? 26.1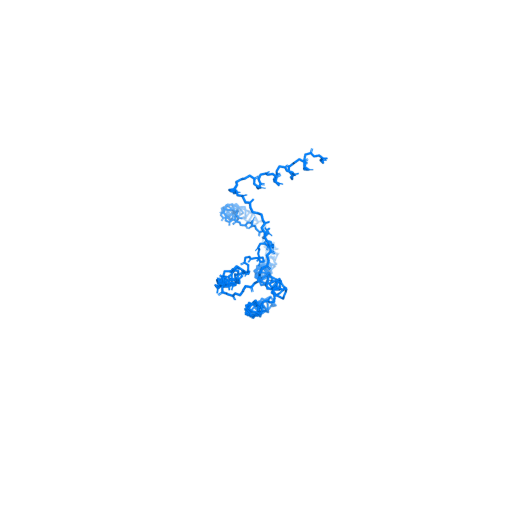76 -3.378 -40.946 1.00 84.38 89 ALA A O 1
ATOM 706 N N . MET A 1 90 ? 26.050 -2.860 -38.776 1.00 81.69 90 MET A N 1
ATOM 707 C CA . MET A 1 90 ? 27.455 -2.467 -38.627 1.00 81.69 90 MET A CA 1
ATOM 708 C C . MET A 1 90 ? 28.418 -3.622 -38.896 1.00 81.69 90 MET A C 1
ATOM 710 O O . MET A 1 90 ? 29.454 -3.396 -39.499 1.00 81.69 90 MET A O 1
ATOM 714 N N . GLY A 1 91 ? 28.095 -4.865 -38.535 1.00 82.38 91 GLY A N 1
ATOM 715 C CA . GLY A 1 91 ? 28.916 -6.034 -38.868 1.00 82.38 91 GLY A CA 1
ATOM 716 C C . GLY A 1 91 ? 28.964 -6.321 -40.374 1.00 82.38 91 GLY A C 1
ATOM 717 O O . GLY A 1 91 ? 29.999 -6.740 -40.896 1.00 82.38 91 GLY A O 1
ATOM 718 N N . GLN A 1 92 ? 27.871 -6.049 -41.094 1.00 82.00 92 GLN A N 1
ATOM 719 C CA . GLN A 1 92 ? 27.844 -6.079 -42.560 1.00 82.00 92 GLN A CA 1
ATOM 720 C C . GLN A 1 92 ? 28.611 -4.889 -43.161 1.00 82.00 92 GLN A C 1
ATOM 722 O O . GLN A 1 92 ? 29.396 -5.080 -44.087 1.00 82.00 92 GLN A O 1
ATOM 727 N N . MET A 1 93 ? 28.460 -3.693 -42.590 1.00 71.50 93 MET A N 1
ATOM 728 C CA . MET A 1 93 ? 29.136 -2.473 -43.037 1.00 71.50 93 MET A CA 1
ATOM 729 C C . MET A 1 93 ? 30.649 -2.506 -42.762 1.00 71.50 93 MET A C 1
ATOM 731 O O . MET A 1 93 ? 31.428 -2.079 -43.600 1.00 71.50 93 MET A O 1
ATOM 735 N N . ASN A 1 94 ? 31.096 -3.097 -41.652 1.00 66.69 94 ASN A N 1
ATOM 736 C CA . ASN A 1 94 ? 32.507 -3.293 -41.292 1.00 66.69 94 ASN A CA 1
ATOM 737 C C . ASN A 1 94 ? 33.210 -4.320 -42.198 1.00 66.69 94 ASN A C 1
ATOM 739 O O . ASN A 1 94 ? 34.417 -4.256 -42.387 1.00 66.69 94 ASN A O 1
ATOM 743 N N . ARG A 1 95 ? 32.461 -5.240 -42.825 1.00 69.31 95 ARG A N 1
ATOM 744 C CA . ARG A 1 95 ? 32.981 -6.075 -43.926 1.00 69.31 95 ARG A CA 1
ATOM 745 C C . ARG A 1 95 ? 33.160 -5.305 -45.242 1.00 69.31 95 ARG A C 1
ATOM 747 O O . ARG A 1 95 ? 33.772 -5.841 -46.158 1.00 69.31 95 ARG A O 1
ATOM 754 N N . GLN A 1 96 ? 32.614 -4.093 -45.348 1.00 62.50 96 GLN A N 1
ATOM 755 C CA . GLN A 1 96 ? 32.673 -3.233 -46.537 1.00 62.50 96 GLN A CA 1
ATOM 756 C C . GLN A 1 96 ? 33.497 -1.949 -46.312 1.00 62.50 96 GLN A C 1
ATOM 758 O O . GLN A 1 96 ? 33.950 -1.337 -47.277 1.00 62.50 96 GLN A O 1
ATOM 763 N N . LEU A 1 97 ? 33.719 -1.542 -45.058 1.00 54.66 97 LEU A N 1
ATOM 764 C CA . LEU A 1 97 ? 34.509 -0.374 -44.679 1.00 54.66 97 LEU A CA 1
ATOM 765 C C . LEU A 1 97 ? 35.958 -0.761 -44.380 1.00 54.66 97 LEU A C 1
ATOM 767 O O . LEU A 1 97 ? 36.268 -1.413 -43.387 1.00 54.66 97 LEU A O 1
ATOM 771 N N . ASN A 1 98 ? 36.854 -0.296 -45.245 1.00 56.81 98 ASN A N 1
ATOM 772 C CA . ASN A 1 98 ? 38.294 -0.447 -45.081 1.00 56.81 98 ASN A CA 1
ATOM 773 C C . ASN A 1 98 ? 38.820 0.299 -43.832 1.00 56.81 98 ASN A C 1
ATOM 775 O O . ASN A 1 98 ? 38.259 1.310 -43.400 1.00 56.81 98 ASN A O 1
ATOM 779 N N . LEU A 1 99 ? 39.970 -0.164 -43.324 1.00 57.62 99 LEU A N 1
ATOM 780 C CA . LEU A 1 99 ? 40.652 0.260 -42.087 1.00 57.62 99 LEU A CA 1
ATOM 781 C C . LEU A 1 99 ? 40.616 1.759 -41.678 1.00 57.62 99 LEU A C 1
ATOM 783 O O . LEU A 1 99 ? 40.435 1.998 -40.482 1.00 57.62 99 LEU A O 1
ATOM 787 N N . PRO A 1 100 ? 40.771 2.778 -42.556 1.00 61.78 100 PRO A N 1
ATOM 788 C CA . PRO A 1 100 ? 40.832 4.182 -42.113 1.00 61.78 100 PRO A CA 1
ATOM 789 C C . PRO A 1 100 ? 39.573 4.733 -41.415 1.00 61.78 100 PRO A C 1
ATOM 791 O O . PRO A 1 100 ? 39.658 5.771 -40.761 1.00 61.78 100 PRO A O 1
ATOM 794 N N . GLY A 1 101 ? 38.409 4.076 -41.511 1.00 63.03 101 GLY A N 1
ATOM 795 C CA . GLY A 1 101 ? 37.204 4.512 -40.787 1.00 63.03 101 GLY A CA 1
ATOM 796 C C . GLY A 1 101 ? 37.277 4.295 -39.268 1.00 63.03 101 GLY A C 1
ATOM 797 O O . GLY A 1 101 ? 36.781 5.118 -38.498 1.00 63.03 101 GLY A O 1
ATOM 798 N N . LEU A 1 102 ? 37.935 3.217 -38.829 1.00 62.53 102 LEU A N 1
ATOM 799 C CA . LEU A 1 102 ? 37.929 2.772 -37.431 1.00 62.53 102 LEU A CA 1
ATOM 800 C C . LEU A 1 102 ? 38.687 3.734 -36.496 1.00 62.53 102 LEU A C 1
ATOM 802 O O . LEU A 1 102 ? 38.266 3.948 -35.362 1.00 62.53 102 LEU A O 1
ATOM 806 N N . GLN A 1 103 ? 39.752 4.376 -36.991 1.00 63.94 103 GLN A N 1
ATOM 807 C CA . GLN A 1 103 ? 40.533 5.358 -36.223 1.00 63.94 103 GLN A CA 1
ATOM 808 C C . GLN A 1 103 ? 39.733 6.615 -35.854 1.00 63.94 103 GLN A C 1
ATOM 810 O O . GLN A 1 103 ? 39.944 7.175 -34.782 1.00 63.94 103 GLN A O 1
ATOM 815 N N . ARG A 1 104 ? 38.788 7.055 -36.701 1.00 73.19 104 ARG A N 1
ATOM 816 C CA . ARG A 1 104 ? 37.888 8.166 -36.340 1.00 73.19 104 ARG A CA 1
ATOM 817 C C . ARG A 1 104 ? 36.863 7.744 -35.297 1.00 73.19 104 ARG A C 1
ATOM 819 O O . ARG A 1 104 ? 36.606 8.504 -34.376 1.00 73.19 104 ARG A O 1
ATOM 826 N N . ILE A 1 105 ? 36.327 6.528 -35.413 1.00 71.06 105 ILE A N 1
ATOM 827 C CA . ILE A 1 105 ? 35.329 6.006 -34.471 1.00 71.06 105 ILE A CA 1
ATOM 828 C C . ILE A 1 105 ? 35.922 5.859 -33.061 1.00 71.06 105 ILE A C 1
ATOM 830 O O . ILE A 1 105 ? 35.227 6.175 -32.103 1.00 71.06 105 ILE A O 1
ATOM 834 N N . MET A 1 106 ? 37.195 5.463 -32.913 1.00 73.75 106 MET A N 1
ATOM 835 C CA . MET A 1 106 ? 37.846 5.450 -31.592 1.00 73.75 106 MET A CA 1
ATOM 836 C C . MET A 1 106 ? 38.009 6.853 -30.987 1.00 73.75 106 MET A C 1
ATOM 838 O O . MET A 1 106 ? 37.599 7.044 -29.848 1.00 73.75 106 MET A O 1
ATOM 842 N N . MET A 1 107 ? 38.489 7.848 -31.748 1.00 78.81 107 MET A N 1
ATOM 843 C CA . MET A 1 107 ? 38.561 9.241 -31.260 1.00 78.81 107 MET A CA 1
ATOM 844 C C . MET A 1 107 ? 37.184 9.813 -30.878 1.00 78.81 107 MET A C 1
ATOM 846 O O . MET A 1 107 ? 37.062 10.546 -29.898 1.00 78.81 107 MET A O 1
ATOM 850 N N . GLU A 1 108 ? 36.135 9.495 -31.641 1.00 78.62 108 GLU A N 1
ATOM 851 C CA . GLU A 1 108 ? 34.769 9.941 -31.337 1.00 78.62 108 GLU A CA 1
ATOM 852 C C . GLU A 1 108 ? 34.212 9.241 -30.081 1.00 78.62 108 GLU A C 1
ATOM 854 O O . GLU A 1 108 ? 33.493 9.861 -29.298 1.00 78.62 108 GLU A O 1
ATOM 859 N N . PHE A 1 109 ? 34.566 7.966 -29.867 1.00 78.94 109 PHE A N 1
ATOM 860 C CA . PHE A 1 109 ? 34.154 7.179 -28.703 1.00 78.94 109 PHE A CA 1
ATOM 861 C C . PHE A 1 109 ? 34.829 7.655 -27.412 1.00 78.94 109 PHE A C 1
ATOM 863 O O . PHE A 1 109 ? 34.128 7.869 -26.428 1.00 78.94 109 PHE A O 1
ATOM 870 N N . GLU A 1 110 ? 36.147 7.890 -27.420 1.00 78.25 110 GLU A N 1
ATOM 871 C CA . GLU A 1 110 ? 36.878 8.452 -26.270 1.00 78.25 110 GLU A CA 1
ATOM 872 C C . GLU A 1 110 ? 36.240 9.776 -25.823 1.00 78.25 110 GLU A C 1
ATOM 874 O O . GLU A 1 110 ? 35.818 9.909 -24.675 1.00 78.25 110 GLU A O 1
ATOM 879 N N . ARG A 1 111 ? 36.022 10.700 -26.769 1.00 83.25 111 ARG A N 1
ATOM 880 C CA . ARG A 1 111 ? 35.370 11.995 -26.519 1.00 83.25 111 ARG A CA 1
ATOM 881 C C . ARG A 1 111 ? 33.923 11.880 -26.013 1.00 83.25 111 ARG A C 1
ATOM 883 O O . ARG A 1 111 ? 33.456 12.756 -25.283 1.00 83.25 111 ARG A O 1
ATOM 890 N N . GLN A 1 112 ? 33.168 10.862 -26.431 1.00 73.56 112 GLN A N 1
ATOM 891 C CA . GLN A 1 112 ? 31.811 10.635 -25.918 1.00 73.56 112 GLN A CA 1
ATOM 892 C C . GLN A 1 112 ? 31.816 10.006 -24.523 1.00 73.56 112 GLN A C 1
ATOM 894 O O . GLN A 1 112 ? 30.968 10.369 -23.709 1.00 73.56 112 GLN A O 1
ATOM 899 N N . ASN A 1 113 ? 32.767 9.117 -24.234 1.00 79.94 113 ASN A N 1
ATOM 900 C CA . ASN A 1 113 ? 32.879 8.457 -22.939 1.00 79.94 113 ASN A CA 1
ATOM 901 C C . ASN A 1 113 ? 33.294 9.454 -21.845 1.00 79.94 113 ASN A C 1
ATOM 903 O O . ASN A 1 113 ? 32.630 9.526 -20.817 1.00 79.94 113 ASN A O 1
ATOM 907 N N . GLU A 1 114 ? 34.274 10.318 -22.130 1.00 79.56 114 GLU A N 1
ATOM 908 C CA . GLU A 1 114 ? 34.703 11.434 -21.266 1.00 79.56 114 GLU A CA 1
ATOM 909 C C . GLU A 1 114 ? 33.525 12.370 -20.914 1.00 79.56 114 GLU A C 1
ATOM 911 O O . GLU A 1 114 ? 33.331 12.790 -19.773 1.00 79.56 114 GLU A O 1
ATOM 916 N N . ARG A 1 115 ? 32.655 12.642 -21.898 1.00 76.56 115 ARG A N 1
ATOM 917 C CA . ARG A 1 115 ? 31.451 13.465 -21.710 1.00 76.56 115 ARG A CA 1
ATOM 918 C C . ARG A 1 115 ? 30.358 12.753 -20.905 1.00 76.56 115 ARG A C 1
ATOM 920 O O . ARG A 1 115 ? 29.589 13.419 -20.214 1.00 76.56 115 ARG A O 1
ATOM 927 N N . MET A 1 116 ? 30.261 11.428 -21.007 1.00 75.00 116 MET A N 1
ATOM 928 C CA . MET A 1 116 ? 29.322 10.621 -20.225 1.00 75.00 116 MET A CA 1
ATOM 929 C C . MET A 1 116 ? 29.767 10.516 -18.762 1.00 75.00 116 MET A C 1
ATOM 931 O O . MET A 1 116 ? 28.931 10.660 -17.876 1.00 75.00 116 MET A O 1
ATOM 935 N N . GLU A 1 117 ? 31.065 10.340 -18.515 1.00 75.12 117 GLU A N 1
ATOM 936 C CA . GLU A 1 117 ? 31.670 10.284 -17.179 1.00 75.12 117 GLU A CA 1
ATOM 937 C C . GLU A 1 117 ? 31.413 11.589 -16.408 1.00 75.12 117 GLU A C 1
ATOM 939 O O . GLU A 1 117 ? 30.764 11.560 -15.362 1.00 75.12 117 GLU A O 1
ATOM 944 N N . MET A 1 118 ? 31.715 12.743 -17.021 1.00 74.44 118 MET A N 1
ATOM 945 C CA . MET A 1 118 ? 31.377 14.072 -16.481 1.00 74.44 118 MET A CA 1
ATOM 946 C C . MET A 1 118 ? 29.864 14.280 -16.249 1.00 74.44 118 MET A C 1
ATOM 948 O O . MET A 1 118 ? 29.471 15.055 -15.382 1.00 74.44 118 MET A O 1
ATOM 952 N N . THR A 1 119 ? 28.988 13.611 -17.009 1.00 64.94 119 THR A N 1
ATOM 953 C CA . THR A 1 119 ? 27.529 13.713 -16.796 1.00 64.94 119 THR A CA 1
ATOM 954 C C . THR A 1 119 ? 27.048 12.793 -15.666 1.00 64.94 119 THR A C 1
ATOM 956 O O . THR A 1 119 ? 26.055 13.101 -15.012 1.00 64.94 119 THR A O 1
ATOM 959 N N . SER A 1 120 ? 27.735 11.673 -15.422 1.00 65.19 120 SER A N 1
ATOM 960 C CA . SER A 1 120 ? 27.395 10.731 -14.351 1.00 65.19 120 SER A CA 1
ATOM 961 C C . SER A 1 120 ? 27.825 11.241 -12.977 1.00 65.19 120 SER A C 1
ATOM 963 O O . SER A 1 120 ? 27.090 11.042 -12.016 1.00 65.19 120 SER A O 1
ATOM 965 N N . GLU A 1 121 ? 28.973 11.919 -12.892 1.00 68.56 121 GLU A N 1
ATOM 966 C CA . GLU A 1 121 ? 29.475 12.556 -11.666 1.00 68.56 121 GLU A CA 1
ATOM 967 C C . GLU A 1 121 ? 28.480 13.617 -11.157 1.00 68.56 121 GLU A C 1
ATOM 969 O O . GLU A 1 121 ? 27.984 13.527 -10.038 1.00 68.56 121 GLU A O 1
ATOM 974 N N . VAL A 1 122 ? 28.041 14.525 -12.038 1.00 65.69 122 VAL A N 1
ATOM 975 C CA . VAL A 1 122 ? 27.062 15.588 -11.720 1.00 65.69 122 VAL A CA 1
ATOM 976 C C . VAL A 1 122 ? 25.656 15.049 -11.386 1.00 65.69 122 VAL A C 1
ATOM 978 O O . VAL A 1 122 ? 24.854 15.754 -10.776 1.00 65.69 122 VAL A O 1
ATOM 981 N N . MET A 1 123 ? 25.330 13.810 -11.773 1.00 64.56 123 MET A N 1
ATOM 982 C CA . MET A 1 123 ? 24.045 13.169 -11.450 1.00 64.56 123 MET A CA 1
ATOM 983 C C . MET A 1 123 ? 24.081 12.400 -10.115 1.00 64.56 123 MET A C 1
ATOM 985 O O . MET A 1 123 ? 23.025 12.199 -9.519 1.00 64.56 123 MET A O 1
ATOM 989 N N . GLY A 1 124 ? 25.261 11.963 -9.655 1.00 60.12 124 GLY A N 1
ATOM 990 C CA . GLY A 1 124 ? 25.430 11.228 -8.395 1.00 60.12 124 GLY A CA 1
ATOM 991 C C . GLY A 1 124 ? 25.199 12.114 -7.171 1.00 60.12 124 GLY A C 1
ATOM 992 O O . GLY A 1 124 ? 24.308 11.831 -6.370 1.00 60.12 124 GLY A O 1
ATOM 993 N N . ASP A 1 125 ? 25.913 13.241 -7.103 1.00 58.38 125 ASP A N 1
ATOM 994 C CA . ASP A 1 125 ? 25.836 14.210 -5.995 1.00 58.38 125 ASP A CA 1
ATOM 995 C C . ASP A 1 125 ? 24.415 14.765 -5.763 1.00 58.38 125 ASP A C 1
ATOM 997 O O . ASP A 1 125 ? 24.078 15.187 -4.663 1.00 58.38 125 ASP A O 1
ATOM 1001 N N . ALA A 1 126 ? 23.554 14.753 -6.786 1.00 56.59 126 ALA A N 1
ATOM 1002 C CA . ALA A 1 126 ? 22.175 15.240 -6.697 1.00 56.59 126 ALA A CA 1
ATOM 1003 C C . ALA A 1 126 ? 21.156 14.195 -6.191 1.00 56.59 126 ALA A C 1
ATOM 1005 O O . ALA A 1 126 ? 19.973 14.521 -6.068 1.00 56.59 126 ALA A O 1
ATOM 1006 N N . ILE A 1 127 ? 21.571 12.941 -5.965 1.00 54.03 127 ILE A N 1
ATOM 1007 C CA . ILE A 1 127 ? 20.687 11.834 -5.556 1.00 54.03 127 ILE A CA 1
ATOM 1008 C C . ILE A 1 127 ? 20.987 11.350 -4.131 1.00 54.03 127 ILE A C 1
ATOM 1010 O O . ILE A 1 127 ? 20.035 11.051 -3.408 1.00 54.03 127 ILE A O 1
ATOM 1014 N N . ASP A 1 128 ? 22.253 11.319 -3.702 1.00 51.78 128 ASP A N 1
ATOM 1015 C CA . ASP A 1 128 ? 22.604 10.912 -2.328 1.00 51.78 128 ASP A CA 1
ATOM 1016 C C . ASP A 1 128 ? 22.094 11.923 -1.277 1.00 51.78 128 ASP A C 1
ATOM 1018 O O . ASP A 1 128 ? 21.564 11.518 -0.243 1.00 51.78 128 ASP A O 1
ATOM 1022 N N . ASP A 1 129 ? 22.097 13.225 -1.595 1.00 54.44 129 ASP A N 1
ATOM 1023 C CA . ASP A 1 129 ? 21.615 14.327 -0.730 1.00 54.44 129 ASP A CA 1
ATOM 1024 C C . ASP A 1 129 ? 20.085 14.289 -0.457 1.00 54.44 129 ASP A C 1
ATOM 1026 O O . ASP A 1 129 ? 19.540 15.115 0.276 1.00 54.44 129 ASP A O 1
ATOM 1030 N N . ALA A 1 130 ? 19.360 13.339 -1.064 1.00 53.19 130 ALA A N 1
ATOM 1031 C CA . ALA A 1 130 ? 17.903 13.202 -0.988 1.00 53.19 130 ALA A CA 1
ATOM 1032 C C . ALA A 1 130 ? 17.413 11.905 -0.309 1.00 53.19 130 ALA A C 1
ATOM 1034 O O . ALA A 1 130 ? 16.200 11.677 -0.265 1.00 53.19 130 ALA A O 1
ATOM 1035 N N . LEU A 1 131 ? 18.315 11.045 0.187 1.00 46.28 131 LEU A N 1
ATOM 1036 C CA . LEU A 1 131 ? 17.970 9.697 0.673 1.00 46.28 131 LEU A CA 1
ATOM 1037 C C . LEU A 1 131 ? 18.407 9.391 2.122 1.00 46.28 131 LEU A C 1
ATOM 1039 O O . LEU A 1 131 ? 18.266 8.256 2.567 1.00 46.28 131 LEU A O 1
ATOM 1043 N N . GLU A 1 132 ? 18.908 10.377 2.871 1.00 42.12 132 GLU A N 1
ATOM 1044 C CA . GLU A 1 132 ? 19.539 10.169 4.190 1.00 42.12 132 GLU A CA 1
ATOM 1045 C C . GLU A 1 132 ? 18.600 10.378 5.407 1.00 42.12 132 GLU A C 1
ATOM 1047 O O . GLU A 1 132 ? 19.063 10.604 6.522 1.00 42.12 132 GLU A O 1
ATOM 1052 N N . GLY A 1 133 ? 17.271 10.313 5.235 1.00 47.75 133 GLY A N 1
ATOM 1053 C CA . GLY A 1 133 ? 16.336 10.563 6.345 1.00 47.75 133 GLY A CA 1
ATOM 1054 C C . GLY A 1 133 ? 14.934 9.968 6.206 1.00 47.75 133 GLY A C 1
ATOM 1055 O O . GLY A 1 133 ? 14.048 10.641 5.688 1.00 47.75 133 GLY A O 1
ATOM 1056 N N . ASP A 1 134 ? 14.750 8.736 6.703 1.00 38.72 134 ASP A N 1
ATOM 1057 C CA . ASP A 1 134 ? 13.569 8.267 7.470 1.00 38.72 134 ASP A CA 1
ATOM 1058 C C . ASP A 1 134 ? 13.696 6.753 7.779 1.00 38.72 134 ASP A C 1
ATOM 1060 O O . ASP A 1 134 ? 13.228 5.916 7.007 1.00 38.72 134 ASP A O 1
ATOM 1064 N N . GLU A 1 135 ? 14.298 6.376 8.917 1.00 35.31 135 GLU A N 1
ATOM 1065 C CA . GLU A 1 135 ? 14.231 5.002 9.463 1.00 35.31 135 GLU A CA 1
ATOM 1066 C C . GLU A 1 135 ? 14.198 5.008 11.008 1.00 35.31 135 GLU A C 1
ATOM 1068 O O . GLU A 1 135 ? 15.200 4.721 11.652 1.00 35.31 135 GLU A O 1
ATOM 1073 N N . ASP A 1 136 ? 13.041 5.308 11.617 1.00 42.44 136 ASP A N 1
ATOM 1074 C CA . ASP A 1 136 ? 12.820 5.125 13.064 1.00 42.44 136 ASP A CA 1
ATOM 1075 C C . ASP A 1 136 ? 11.339 4.852 13.415 1.00 42.44 136 ASP A C 1
ATOM 1077 O O . ASP A 1 136 ? 10.461 5.596 12.975 1.00 42.44 136 ASP A O 1
ATOM 1081 N N . GLN A 1 137 ? 11.120 3.858 14.301 1.00 39.19 137 GLN A N 1
ATOM 1082 C CA . GLN A 1 137 ? 9.916 3.487 15.100 1.00 39.19 137 GLN A CA 1
ATOM 1083 C C . GLN A 1 137 ? 9.241 2.129 14.783 1.00 39.19 137 GLN A C 1
ATOM 1085 O O . GLN A 1 137 ? 8.365 2.033 13.925 1.00 39.19 137 GLN A O 1
ATOM 1090 N N . GLU A 1 138 ? 9.539 1.101 15.599 1.00 38.69 138 GLU A N 1
ATOM 1091 C CA . GLU A 1 138 ? 8.734 -0.141 15.723 1.00 38.69 138 GLU A CA 1
ATOM 1092 C C . GLU A 1 138 ? 8.464 -0.613 17.187 1.00 38.69 138 GLU A C 1
ATOM 1094 O O . GLU A 1 138 ? 7.847 -1.662 17.388 1.00 38.69 138 GLU A O 1
ATOM 1099 N N . GLU A 1 139 ? 8.845 0.137 18.235 1.00 44.53 139 GLU A N 1
ATOM 1100 C CA . GLU A 1 139 ? 8.787 -0.320 19.647 1.00 44.53 139 GLU A CA 1
ATOM 1101 C C . GLU A 1 139 ? 7.621 0.254 20.496 1.00 44.53 139 GLU A C 1
ATOM 1103 O O . GLU A 1 139 ? 7.867 0.963 21.462 1.00 44.53 139 GLU A O 1
ATOM 1108 N N . GLU A 1 140 ? 6.343 -0.061 20.210 1.00 50.00 140 GLU A N 1
ATOM 1109 C CA . GLU A 1 140 ? 5.226 0.513 21.021 1.00 50.00 140 GLU A CA 1
ATOM 1110 C C . GLU A 1 140 ? 3.947 -0.359 21.176 1.00 50.00 140 GLU A C 1
ATOM 1112 O O . GLU A 1 140 ? 2.849 0.124 21.455 1.00 50.00 140 GLU A O 1
ATOM 1117 N N . THR A 1 141 ? 4.033 -1.685 20.996 1.00 55.12 141 THR A N 1
ATOM 1118 C CA . THR A 1 141 ? 2.835 -2.540 20.775 1.00 55.12 141 THR A CA 1
ATOM 1119 C C . THR A 1 141 ? 1.835 -2.720 21.929 1.00 55.12 141 THR A C 1
ATOM 1121 O O . THR A 1 141 ? 0.685 -3.055 21.638 1.00 55.12 141 THR A O 1
ATOM 1124 N N . GLU A 1 142 ? 2.194 -2.502 23.199 1.00 55.84 142 GLU A N 1
ATOM 1125 C CA . GLU A 1 142 ? 1.217 -2.545 24.310 1.00 55.84 142 GLU A CA 1
ATOM 1126 C C . GLU A 1 142 ? 0.599 -1.174 24.613 1.00 55.84 142 GLU A C 1
ATOM 1128 O O . GLU A 1 142 ? -0.601 -1.089 24.886 1.00 55.84 142 GLU A O 1
ATOM 1133 N N . GLU A 1 143 ? 1.376 -0.097 24.482 1.00 67.50 143 GLU A N 1
ATOM 1134 C CA . GLU A 1 143 ? 0.886 1.279 24.604 1.00 67.50 143 GLU A CA 1
ATOM 1135 C C . GLU A 1 143 ? -0.114 1.596 23.488 1.00 67.50 143 GLU A C 1
ATOM 1137 O O . GLU A 1 143 ? -1.200 2.104 23.771 1.00 67.50 143 GLU A O 1
ATOM 1142 N N . LEU A 1 144 ? 0.160 1.124 22.263 1.00 64.50 144 LEU A N 1
ATOM 1143 C CA . LEU A 1 144 ? -0.774 1.132 21.132 1.00 64.50 144 LEU A CA 1
ATOM 1144 C C . LEU A 1 144 ? -2.147 0.516 21.466 1.00 64.50 144 LEU A C 1
ATOM 1146 O O . LEU A 1 144 ? -3.153 0.939 20.900 1.00 64.50 144 LEU A O 1
ATOM 1150 N N . VAL A 1 145 ? -2.251 -0.458 22.384 1.00 65.44 145 VAL A N 1
ATOM 1151 C CA . VAL A 1 145 ? -3.565 -1.006 22.788 1.00 65.44 145 VAL A CA 1
ATOM 1152 C C . VAL A 1 145 ? -4.361 0.010 23.598 1.00 65.44 145 VAL A C 1
ATOM 1154 O O . VAL A 1 145 ? -5.556 0.185 23.354 1.00 65.44 145 VAL A O 1
ATOM 1157 N N . ASN A 1 146 ? -3.713 0.674 24.553 1.00 70.00 146 ASN A N 1
ATOM 1158 C CA . ASN A 1 146 ? -4.359 1.661 25.415 1.00 70.00 146 ASN A CA 1
A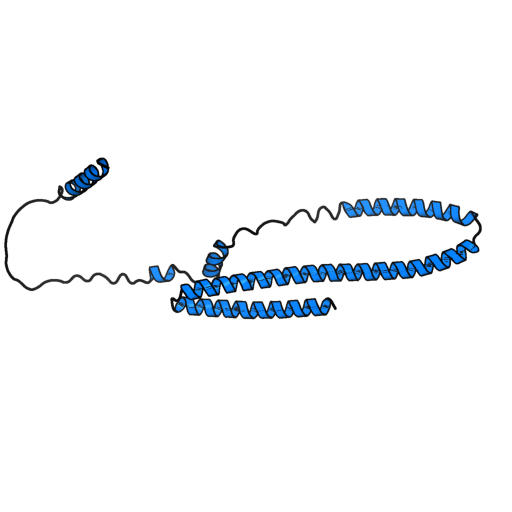TOM 1159 C C . ASN A 1 146 ? -4.673 2.939 24.621 1.00 70.00 146 ASN A C 1
ATOM 1161 O O . ASN A 1 146 ? -5.816 3.384 24.619 1.00 70.00 146 ASN A O 1
ATOM 1165 N N . GLN A 1 147 ? -3.718 3.420 23.819 1.00 73.94 147 GLN A N 1
ATOM 1166 C CA . GLN A 1 147 ? -3.878 4.562 22.918 1.00 73.94 147 GLN A CA 1
ATOM 1167 C C . GLN A 1 147 ? -5.069 4.395 21.960 1.00 73.94 147 GLN A C 1
ATOM 1169 O O . GLN A 1 147 ? -5.804 5.348 21.716 1.00 73.94 147 GLN A O 1
ATOM 1174 N N . VAL A 1 148 ? -5.311 3.183 21.442 1.00 72.88 148 VAL A N 1
ATOM 1175 C CA . VAL A 1 148 ? -6.478 2.898 20.589 1.00 72.88 148 VAL A CA 1
ATOM 1176 C C . VAL A 1 148 ? -7.791 2.906 21.379 1.00 72.88 148 VAL A C 1
ATOM 1178 O O . VAL A 1 148 ? -8.812 3.337 20.845 1.00 72.88 148 VAL A O 1
ATOM 1181 N N . LEU A 1 149 ? -7.809 2.468 22.640 1.00 70.94 149 LEU A N 1
ATOM 1182 C CA . LEU A 1 149 ? -9.005 2.570 23.490 1.00 70.94 149 LEU A CA 1
ATOM 1183 C C . LEU A 1 149 ? -9.333 4.037 23.826 1.00 70.94 149 LEU A C 1
ATOM 1185 O O . LEU A 1 149 ? -10.509 4.423 23.778 1.00 70.94 149 LEU A O 1
ATOM 1189 N N . ASP A 1 150 ? -8.302 4.853 24.048 1.00 79.19 150 ASP A N 1
ATOM 1190 C CA . ASP A 1 150 ? -8.410 6.295 24.283 1.00 79.19 150 ASP A CA 1
ATOM 1191 C C . ASP A 1 150 ? -8.862 7.047 23.010 1.00 79.19 150 ASP A C 1
ATOM 1193 O O . ASP A 1 150 ? -9.816 7.824 23.061 1.00 79.19 150 ASP A O 1
ATOM 1197 N N . GLU A 1 151 ? -8.289 6.746 21.833 1.00 73.38 151 GLU A N 1
ATOM 1198 C CA . GLU A 1 151 ? -8.704 7.284 20.517 1.00 73.38 151 GLU A CA 1
ATOM 1199 C C . GLU A 1 151 ? -10.186 6.982 20.211 1.00 73.38 151 GLU A C 1
ATOM 1201 O O . GLU A 1 151 ? -10.924 7.793 19.643 1.00 73.38 151 GLU A O 1
ATOM 1206 N N . ILE A 1 152 ? -10.655 5.797 20.610 1.00 70.31 152 ILE A N 1
ATOM 1207 C CA . ILE A 1 152 ? -12.046 5.361 20.447 1.00 70.31 152 ILE A CA 1
ATOM 1208 C C . ILE A 1 152 ? -12.983 6.093 21.432 1.00 70.31 152 ILE A C 1
ATOM 1210 O O . ILE A 1 152 ? -14.195 6.163 21.175 1.00 70.31 152 ILE A O 1
ATOM 1214 N N . GLY A 1 153 ? -12.446 6.703 22.493 1.00 64.38 153 GLY A N 1
ATOM 1215 C CA . GLY A 1 153 ? -13.188 7.426 23.524 1.00 64.38 153 GLY A CA 1
ATOM 1216 C C . GLY A 1 153 ? -13.841 6.502 24.552 1.00 64.38 153 GLY A C 1
ATOM 1217 O O . GLY A 1 153 ? -14.943 6.794 25.020 1.00 64.38 153 GLY A O 1
ATOM 1218 N N . ILE A 1 154 ? -13.211 5.363 24.859 1.00 62.12 154 ILE A N 1
ATOM 1219 C CA . ILE A 1 154 ? -13.628 4.471 25.951 1.00 62.12 154 ILE A CA 1
ATOM 1220 C C . ILE A 1 154 ? -12.799 4.829 27.185 1.00 62.12 154 ILE A C 1
ATOM 1222 O O . ILE A 1 154 ? -11.908 4.095 27.601 1.00 62.12 154 ILE A O 1
ATOM 1226 N N . ASP A 1 155 ? -13.120 5.980 27.777 1.00 56.31 155 ASP A N 1
ATOM 1227 C CA . ASP A 1 155 ? -12.611 6.365 29.090 1.00 56.31 155 ASP A CA 1
ATOM 1228 C C . ASP A 1 155 ? -13.050 5.333 30.140 1.00 56.31 155 ASP A C 1
ATOM 1230 O O . ASP A 1 155 ? -14.152 5.411 30.692 1.00 56.31 155 ASP A O 1
ATOM 1234 N N . ILE A 1 156 ? -12.153 4.409 30.488 1.00 55.09 156 ILE A N 1
ATOM 1235 C CA . ILE A 1 156 ? -12.318 3.491 31.630 1.00 55.09 156 ILE A CA 1
ATOM 1236 C C . ILE A 1 156 ? -12.549 4.290 32.936 1.00 55.09 156 ILE A C 1
ATOM 1238 O O . ILE A 1 156 ? -13.192 3.813 33.870 1.00 55.09 156 ILE A O 1
ATOM 1242 N N . ASN A 1 157 ? -12.099 5.549 32.980 1.00 51.06 157 ASN A N 1
ATOM 1243 C CA . ASN A 1 157 ? -12.258 6.460 34.114 1.00 51.06 157 ASN A CA 1
ATOM 1244 C C . ASN A 1 157 ? -13.633 7.156 34.208 1.00 51.06 157 ASN A C 1
ATOM 1246 O O . ASN A 1 157 ? -13.991 7.628 35.290 1.00 51.06 157 ASN A O 1
ATOM 1250 N N . GLN A 1 158 ? -14.440 7.222 33.138 1.00 53.31 158 GLN A N 1
ATOM 1251 C CA . GLN A 1 158 ? -15.708 7.974 33.173 1.00 53.31 158 GLN A CA 1
ATOM 1252 C C . GLN A 1 158 ? -16.835 7.281 33.963 1.00 53.31 158 GLN A C 1
ATOM 1254 O O . GLN A 1 158 ? -17.800 7.952 34.343 1.00 53.31 158 GLN A O 1
ATOM 1259 N N . GLU A 1 159 ? -16.720 5.982 34.264 1.00 52.22 159 GLU A N 1
ATOM 1260 C CA . GLU A 1 159 ? -17.650 5.293 35.175 1.00 52.22 159 GLU A CA 1
ATOM 1261 C C . GLU A 1 159 ? -17.220 5.361 36.650 1.00 52.22 159 GLU A C 1
ATOM 1263 O O . GLU A 1 159 ? -18.091 5.429 37.517 1.00 52.22 159 GLU A O 1
ATOM 1268 N N . LEU A 1 160 ? -15.920 5.486 36.966 1.00 51.53 160 LEU A N 1
ATOM 1269 C CA . LEU A 1 160 ? -15.475 5.706 38.355 1.00 51.53 160 LEU A CA 1
ATOM 1270 C C . LEU A 1 160 ? -15.950 7.057 38.920 1.00 51.53 160 LEU A C 1
ATOM 1272 O O . LEU A 1 160 ? -16.236 7.163 40.110 1.00 51.53 160 LEU A O 1
ATOM 1276 N N . VAL A 1 161 ? -16.097 8.076 38.066 1.00 50.34 161 VAL A N 1
ATOM 1277 C CA . VAL A 1 161 ? -16.629 9.403 38.440 1.00 50.34 161 VAL A CA 1
ATOM 1278 C C . VAL A 1 161 ? -18.172 9.419 38.502 1.00 50.34 161 VAL A C 1
ATOM 1280 O O . VAL A 1 161 ? -18.768 10.388 38.970 1.00 50.34 161 VAL A O 1
ATOM 1283 N N . LYS A 1 162 ? -18.844 8.341 38.070 1.00 45.00 162 LYS A N 1
ATOM 1284 C CA . LYS A 1 162 ? -20.315 8.206 38.063 1.00 45.00 162 LYS A CA 1
ATOM 1285 C C . LYS A 1 162 ? -20.863 7.181 39.055 1.00 45.00 162 LYS A C 1
ATOM 1287 O O . LYS A 1 162 ? -22.048 6.860 38.988 1.00 45.00 162 LYS A O 1
ATOM 1292 N N . ALA A 1 163 ? -20.071 6.744 40.031 1.00 43.09 163 ALA A N 1
ATOM 1293 C CA . ALA A 1 163 ? -20.643 6.245 41.274 1.00 43.09 163 ALA A CA 1
ATOM 1294 C C . ALA A 1 163 ? -21.254 7.443 42.030 1.00 43.09 163 ALA A C 1
ATOM 1296 O O . ALA A 1 163 ? -20.496 8.297 42.498 1.00 43.09 163 ALA A O 1
ATOM 1297 N N . PRO A 1 164 ? -22.591 7.568 42.162 1.00 45.03 164 PRO A N 1
ATOM 1298 C CA . PRO A 1 164 ? -23.144 8.599 43.019 1.00 45.03 164 PRO A CA 1
ATOM 1299 C C . PRO A 1 164 ? -22.700 8.294 44.448 1.00 45.03 164 PRO A C 1
ATOM 1301 O O . PRO A 1 164 ? -23.055 7.256 45.011 1.00 45.03 164 PRO A O 1
ATOM 1304 N N . SER A 1 165 ? -21.964 9.223 45.052 1.00 50.69 165 SER A N 1
ATOM 1305 C CA . SER A 1 165 ? -21.771 9.309 46.498 1.00 50.69 165 SER A CA 1
ATOM 1306 C C . SER A 1 165 ? -23.107 9.684 47.148 1.00 50.69 165 SER A C 1
ATOM 1308 O O . SER A 1 165 ? -23.308 10.787 47.654 1.00 50.69 165 SER A O 1
ATOM 1310 N N . ALA A 1 166 ? -24.058 8.748 47.074 1.00 43.03 166 ALA A N 1
ATOM 1311 C CA . ALA A 1 166 ? -25.365 8.838 47.691 1.00 43.03 166 ALA A CA 1
ATOM 1312 C C . ALA A 1 166 ? -25.146 9.065 49.184 1.00 43.03 166 ALA A C 1
ATOM 1314 O O . ALA A 1 166 ? -24.588 8.212 49.877 1.00 43.03 166 ALA A O 1
ATOM 1315 N N . ALA A 1 167 ? -25.518 10.264 49.635 1.00 45.47 167 ALA A N 1
ATOM 1316 C CA . ALA A 1 167 ? -25.241 10.736 50.977 1.00 45.47 167 ALA A CA 1
ATOM 1317 C C . ALA A 1 167 ? -25.661 9.686 52.010 1.00 45.47 167 ALA A C 1
ATOM 1319 O O . ALA A 1 167 ? -26.806 9.226 52.003 1.00 45.47 167 ALA A O 1
ATOM 1320 N N . VAL A 1 168 ? -24.736 9.331 52.906 1.00 43.47 168 VAL A N 1
ATOM 1321 C CA . VAL A 1 168 ? -25.037 8.484 54.062 1.00 43.47 168 VAL A CA 1
ATOM 1322 C C . VAL A 1 168 ? -26.044 9.245 54.920 1.00 43.47 168 VAL A C 1
ATOM 1324 O O . VAL A 1 168 ? -25.693 10.178 55.643 1.00 43.47 168 VAL A O 1
ATOM 1327 N N . ALA A 1 169 ? -27.318 8.893 54.765 1.00 40.31 169 ALA A N 1
ATOM 1328 C CA . ALA A 1 169 ? -28.413 9.570 55.431 1.00 40.31 169 ALA A CA 1
ATOM 1329 C C . ALA A 1 169 ? -28.305 9.368 56.946 1.00 40.31 169 ALA A C 1
ATOM 1331 O O . ALA A 1 169 ? -28.251 8.238 57.430 1.00 40.31 169 ALA A O 1
ATOM 1332 N N . GLN A 1 170 ? -28.308 10.472 57.694 1.00 49.38 170 GLN A N 1
ATOM 1333 C CA . GLN A 1 170 ? -28.449 10.451 59.147 1.00 49.38 170 GLN A CA 1
ATOM 1334 C C . GLN A 1 170 ? -29.793 9.810 59.540 1.00 49.38 170 GLN A C 1
ATOM 1336 O O . GLN A 1 170 ? -30.837 10.304 59.107 1.00 49.38 170 GLN A O 1
ATOM 1341 N N . PRO A 1 171 ? -29.815 8.795 60.421 1.00 40.19 171 PRO A N 1
ATOM 1342 C CA . PRO A 1 171 ? -31.031 8.371 61.099 1.00 40.19 171 PRO A CA 1
ATOM 1343 C C . PRO A 1 171 ? -31.132 9.094 62.449 1.00 40.19 171 PRO A C 1
ATOM 1345 O O . PRO A 1 171 ? -30.400 8.788 63.392 1.00 40.19 171 PRO A O 1
ATOM 1348 N N . ALA A 1 172 ? -32.056 10.047 62.564 1.00 37.09 172 ALA A N 1
ATOM 1349 C CA . ALA A 1 172 ? -32.378 10.679 63.840 1.00 37.09 172 ALA A CA 1
ATOM 1350 C C . ALA A 1 172 ? -33.414 9.845 64.625 1.00 37.09 172 ALA A C 1
ATOM 1352 O O . ALA A 1 172 ? -34.568 9.753 64.227 1.00 37.09 172 ALA A O 1
ATOM 1353 N N . ALA A 1 173 ? -32.955 9.256 65.735 1.00 38.00 173 ALA A N 1
ATOM 1354 C CA . ALA A 1 173 ? -33.665 8.864 66.967 1.00 38.00 173 ALA A CA 1
ATOM 1355 C C . ALA A 1 173 ? -35.162 8.449 66.944 1.00 38.00 173 ALA A C 1
ATOM 1357 O O . ALA A 1 173 ? -36.037 9.276 66.712 1.00 38.00 173 ALA A O 1
ATOM 1358 N N . ALA A 1 174 ? -35.461 7.249 67.480 1.00 36.53 174 ALA A N 1
ATOM 1359 C CA . ALA A 1 174 ? -36.129 7.090 68.795 1.00 36.53 174 ALA A CA 1
ATOM 1360 C C . ALA A 1 174 ? -36.398 5.609 69.171 1.00 36.53 174 ALA A C 1
ATOM 1362 O O . ALA A 1 174 ? -36.951 4.858 68.374 1.00 36.53 174 ALA A O 1
ATOM 1363 N N . GLY A 1 175 ? -36.098 5.207 70.417 1.00 32.06 175 GLY A N 1
ATOM 1364 C CA . GLY A 1 175 ? -36.508 3.905 70.986 1.00 32.06 175 GLY A CA 1
ATOM 1365 C C . GLY A 1 175 ? -35.597 3.406 72.119 1.00 32.06 175 GLY A C 1
ATOM 1366 O O . GLY A 1 175 ? -34.478 2.981 71.864 1.00 32.06 175 GLY A O 1
ATOM 1367 N N . LYS A 1 176 ? -36.052 3.476 73.380 1.00 34.59 176 LYS A N 1
ATOM 1368 C CA . LYS A 1 176 ? -35.260 3.137 74.587 1.00 34.59 176 LYS A CA 1
ATOM 1369 C C . LYS A 1 176 ? -35.334 1.649 74.962 1.00 34.59 176 LYS A C 1
ATOM 1371 O O . LYS A 1 176 ? -36.445 1.136 75.025 1.00 34.59 176 LYS A O 1
ATOM 1376 N N . VAL A 1 177 ? -34.227 1.076 75.459 1.00 31.89 177 VAL A N 1
ATOM 1377 C CA . VAL A 1 177 ? -34.166 0.414 76.790 1.00 31.89 177 VAL A CA 1
ATOM 1378 C C . VAL A 1 177 ? -32.727 0.337 77.349 1.00 31.89 177 VAL A C 1
ATOM 1380 O O . VAL A 1 177 ? -31.773 0.212 76.594 1.00 31.89 177 VAL A O 1
ATOM 1383 N N . ALA A 1 178 ? -32.644 0.459 78.682 1.00 35.66 178 ALA A N 1
ATOM 1384 C CA . ALA A 1 178 ? -31.574 0.168 79.663 1.00 35.66 178 ALA A CA 1
ATOM 1385 C C . ALA A 1 178 ? -30.490 -0.881 79.283 1.00 35.66 178 ALA A C 1
ATOM 1387 O O . ALA A 1 178 ? -30.789 -1.790 78.520 1.00 35.66 178 ALA A O 1
ATOM 1388 N N . GLN A 1 179 ? -29.271 -0.952 79.854 1.00 33.97 179 GLN A N 1
ATOM 1389 C CA . GLN A 1 179 ? -28.456 -0.199 80.855 1.00 33.97 179 GLN A CA 1
ATOM 1390 C C . GLN A 1 179 ? -27.043 -0.893 80.828 1.00 33.97 179 GLN A C 1
ATOM 1392 O O . GLN A 1 179 ? -26.951 -1.995 80.292 1.00 33.97 179 GLN A O 1
ATOM 1397 N N . ALA A 1 180 ? -25.879 -0.379 81.259 1.00 32.97 180 ALA A N 1
ATOM 1398 C CA . ALA A 1 180 ? -25.533 0.446 82.422 1.00 32.97 180 ALA A CA 1
ATOM 1399 C C . ALA A 1 180 ? -24.343 1.422 82.193 1.00 32.97 180 ALA A C 1
ATOM 1401 O O . ALA A 1 180 ? -24.155 1.949 81.101 1.00 32.97 180 ALA A O 1
ATOM 1402 N N . GLU A 1 181 ? -23.588 1.698 83.260 1.00 30.84 181 GLU A N 1
ATOM 1403 C CA . GLU A 1 181 ? -22.591 2.757 83.444 1.00 30.84 181 GLU A CA 1
ATOM 1404 C C . GLU A 1 181 ? -21.143 2.228 83.551 1.00 30.84 181 GLU A C 1
ATOM 1406 O O . GLU A 1 181 ? -20.866 1.285 84.288 1.00 30.84 181 GLU A O 1
ATOM 1411 N N . SER A 1 182 ? -20.188 2.912 82.917 1.00 29.44 182 SER A N 1
ATOM 1412 C CA . SER A 1 182 ? -19.072 3.599 83.606 1.00 29.44 182 SER A CA 1
ATOM 1413 C C . SER A 1 182 ? -18.424 4.564 82.593 1.00 29.44 182 SER A C 1
ATOM 1415 O O . SER A 1 182 ? -18.067 4.173 81.491 1.00 29.44 182 SER A O 1
ATOM 1417 N N . ALA A 1 183 ? -18.566 5.882 82.744 1.00 30.56 183 ALA A N 1
ATOM 1418 C CA . ALA A 1 183 ? -17.887 6.770 83.694 1.00 30.56 183 ALA A CA 1
ATOM 1419 C C . ALA A 1 183 ? -16.439 7.132 83.290 1.00 30.56 183 ALA A C 1
ATOM 1421 O O . ALA A 1 183 ? -15.488 6.501 83.736 1.00 30.56 183 ALA A O 1
ATOM 1422 N N . GLY A 1 184 ? -16.294 8.249 82.559 1.00 28.42 184 GLY A N 1
ATOM 1423 C CA . GLY A 1 184 ? -15.154 9.161 82.730 1.00 28.42 184 GLY A CA 1
ATOM 1424 C C . GLY A 1 184 ? -14.201 9.377 81.545 1.00 28.42 184 GLY A C 1
ATOM 1425 O O . GLY A 1 184 ? -13.445 8.489 81.181 1.00 28.42 184 GLY A O 1
ATOM 1426 N N . GLY A 1 185 ? -14.115 10.637 81.100 1.00 29.81 185 GLY A N 1
ATOM 1427 C CA . GLY A 1 185 ? -12.820 11.268 80.799 1.00 29.81 185 GLY A CA 1
ATOM 1428 C C . GLY A 1 185 ? -12.359 11.330 79.338 1.00 29.81 185 GLY A C 1
ATOM 1429 O O . GLY A 1 185 ? -11.986 10.326 78.751 1.00 29.81 185 GLY A O 1
ATOM 1430 N N . ASN A 1 186 ? -12.309 12.560 78.815 1.00 32.97 186 ASN A N 1
ATOM 1431 C CA . ASN A 1 186 ? -11.484 13.078 77.712 1.00 32.97 186 ASN A CA 1
ATOM 1432 C C . ASN A 1 186 ? -10.618 12.065 76.932 1.00 32.97 186 ASN A C 1
ATOM 1434 O O . ASN A 1 186 ? -9.547 11.659 77.386 1.00 32.97 186 ASN A O 1
ATOM 1438 N N . GLY A 1 187 ? -11.029 11.766 75.699 1.00 40.72 187 GLY A N 1
ATOM 1439 C CA . GLY A 1 187 ? -10.210 11.020 74.748 1.00 40.72 187 GLY A CA 1
ATOM 1440 C C . GLY A 1 187 ? -9.107 11.880 74.128 1.00 40.72 187 GLY A C 1
ATOM 1441 O O . GLY A 1 187 ? -9.409 12.798 73.374 1.00 40.72 187 GLY A O 1
ATOM 1442 N N . ASP A 1 1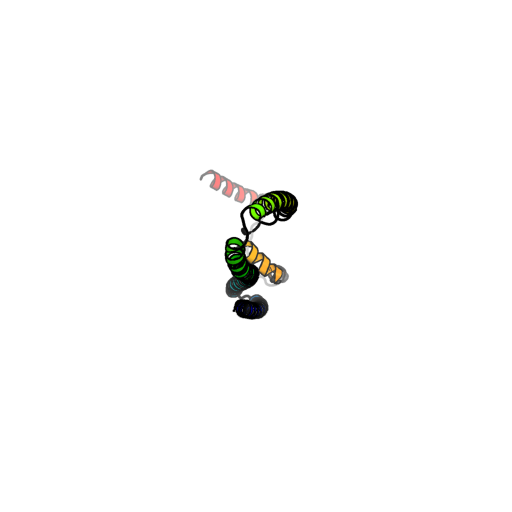88 ? -7.855 11.523 74.420 1.00 46.16 188 ASP A N 1
ATOM 1443 C CA . ASP A 1 188 ? -6.654 11.912 73.650 1.00 46.16 188 ASP A CA 1
ATOM 1444 C C . ASP A 1 188 ? -5.550 10.823 73.698 1.00 46.16 188 ASP A C 1
ATOM 1446 O O . ASP A 1 188 ? -4.726 10.719 72.803 1.00 46.16 188 ASP A O 1
ATOM 1450 N N . GLY A 1 189 ? -5.563 9.923 74.697 1.00 49.06 189 GLY A N 1
ATOM 1451 C CA . GLY A 1 189 ? -4.513 8.901 74.885 1.00 49.06 189 GLY A CA 1
ATOM 1452 C C . GLY A 1 189 ? -4.764 7.503 74.292 1.00 49.06 189 GLY A C 1
ATOM 1453 O O . GLY A 1 189 ? -3.965 6.601 74.526 1.00 49.06 189 GLY A O 1
ATOM 1454 N N . GLY A 1 190 ? -5.878 7.272 73.588 1.00 52.44 190 GLY A N 1
ATOM 1455 C CA . GLY A 1 190 ? -6.280 5.917 73.164 1.00 52.44 190 GLY A CA 1
ATOM 1456 C C . GLY A 1 190 ? -5.608 5.401 71.885 1.00 52.44 190 GLY A C 1
ATOM 1457 O O . GLY A 1 190 ? -5.391 4.202 71.749 1.00 52.44 190 GLY A O 1
ATOM 1458 N N . ILE A 1 191 ? -5.283 6.296 70.948 1.00 56.03 191 ILE A N 1
ATOM 1459 C CA . ILE A 1 191 ? -4.829 5.921 69.597 1.00 56.03 191 ILE A CA 1
ATOM 1460 C C . ILE A 1 191 ? -3.323 5.617 69.590 1.00 56.03 191 ILE A C 1
ATOM 1462 O O . ILE A 1 191 ? -2.900 4.623 68.999 1.00 56.03 191 ILE A O 1
ATOM 1466 N N . ASP A 1 192 ? -2.523 6.409 70.309 1.00 62.75 192 ASP A N 1
ATOM 1467 C CA . ASP A 1 192 ? -1.073 6.198 70.408 1.00 62.75 192 ASP A CA 1
ATOM 1468 C C . ASP A 1 192 ? -0.716 4.870 71.088 1.00 62.75 192 ASP A C 1
ATOM 1470 O O . ASP A 1 192 ? 0.232 4.214 70.667 1.00 62.75 192 ASP A O 1
ATOM 1474 N N . ALA A 1 193 ? -1.491 4.411 72.077 1.00 71.50 193 ALA A N 1
ATOM 1475 C CA . ALA A 1 193 ? -1.240 3.130 72.744 1.00 71.50 193 ALA A CA 1
ATOM 1476 C C . ALA A 1 193 ? -1.331 1.927 71.778 1.00 71.50 193 ALA A C 1
ATOM 1478 O O . ALA A 1 193 ? -0.464 1.049 71.796 1.00 71.50 193 ALA A O 1
ATOM 1479 N N . ASP A 1 194 ? -2.335 1.916 70.895 1.00 68.81 194 ASP A N 1
ATOM 1480 C CA . ASP A 1 194 ? -2.518 0.874 69.872 1.00 68.81 194 ASP A CA 1
ATOM 1481 C C . ASP A 1 194 ? -1.468 0.968 68.747 1.00 68.81 194 ASP A C 1
ATOM 1483 O O . ASP A 1 194 ? -1.036 -0.051 68.195 1.00 68.81 194 ASP A O 1
ATOM 1487 N N . LEU A 1 195 ? -1.012 2.181 68.412 1.00 73.19 195 LEU A N 1
ATOM 1488 C CA . LEU A 1 195 ? 0.071 2.397 67.445 1.00 73.19 195 LEU A CA 1
ATOM 1489 C C . LEU A 1 195 ? 1.435 1.961 68.004 1.00 73.19 195 LEU A C 1
ATOM 1491 O O . LEU A 1 195 ? 2.197 1.296 67.297 1.00 73.19 195 LEU A O 1
ATOM 1495 N N . GLN A 1 196 ? 1.717 2.251 69.276 1.00 76.69 196 GLN A N 1
ATOM 1496 C CA . GLN A 1 196 ? 2.941 1.836 69.965 1.00 76.69 196 GLN A CA 1
ATOM 1497 C C . GLN A 1 196 ? 3.042 0.303 70.033 1.00 76.69 196 GLN A C 1
ATOM 1499 O O . GLN A 1 196 ? 4.069 -0.271 69.667 1.00 76.69 196 GLN A O 1
ATOM 1504 N N . ALA A 1 197 ? 1.946 -0.372 70.401 1.00 79.56 197 ALA A N 1
ATOM 1505 C CA . ALA A 1 197 ? 1.878 -1.833 70.459 1.00 79.56 197 ALA A CA 1
ATOM 1506 C C . ALA A 1 197 ? 2.116 -2.498 69.088 1.00 79.56 197 ALA A C 1
ATOM 1508 O O . ALA A 1 197 ? 2.737 -3.560 69.005 1.00 79.56 197 ALA A O 1
ATOM 1509 N N . ARG A 1 198 ? 1.670 -1.865 67.993 1.00 74.81 198 ARG A N 1
ATOM 1510 C CA . ARG A 1 198 ? 1.946 -2.323 66.620 1.00 74.81 198 ARG A CA 1
ATOM 1511 C C . ARG A 1 198 ? 3.405 -2.110 66.205 1.00 74.81 198 ARG A C 1
ATOM 1513 O O . ARG A 1 198 ? 3.965 -2.975 65.533 1.00 74.81 198 ARG A O 1
ATOM 1520 N N . LEU A 1 199 ? 4.024 -1.002 66.615 1.00 80.50 199 LEU A N 1
ATOM 1521 C CA . LEU A 1 199 ? 5.435 -0.697 66.342 1.00 80.50 199 LEU A CA 1
ATOM 1522 C C . LEU A 1 199 ? 6.396 -1.663 67.047 1.00 80.50 199 LEU A C 1
ATOM 1524 O O . LEU A 1 199 ? 7.324 -2.168 66.413 1.00 80.50 199 LEU A O 1
ATOM 1528 N N . ASP A 1 200 ? 6.155 -1.972 68.322 1.00 85.00 200 ASP A N 1
ATOM 1529 C CA . ASP A 1 200 ? 6.997 -2.911 69.076 1.00 85.00 200 ASP A CA 1
ATOM 1530 C C . ASP A 1 200 ? 6.893 -4.349 68.543 1.00 85.00 200 ASP A C 1
ATOM 1532 O O . ASP A 1 200 ? 7.873 -5.095 68.576 1.00 85.00 200 ASP A O 1
ATOM 1536 N N . ASN A 1 201 ? 5.742 -4.726 67.976 1.00 77.94 201 ASN A N 1
ATOM 1537 C CA . ASN A 1 201 ? 5.567 -6.027 67.332 1.00 77.94 201 ASN A CA 1
ATOM 1538 C C . ASN A 1 201 ? 6.305 -6.114 65.978 1.00 77.94 201 ASN A C 1
ATOM 1540 O O . ASN A 1 201 ? 6.793 -7.183 65.619 1.00 77.94 201 ASN A O 1
ATOM 1544 N N . LEU A 1 202 ? 6.453 -4.993 65.254 1.00 73.12 202 LEU A N 1
ATOM 1545 C CA . LEU A 1 202 ? 7.272 -4.916 64.033 1.00 73.12 202 LEU A CA 1
ATOM 1546 C C . LEU A 1 202 ? 8.781 -4.928 64.325 1.00 73.12 202 LEU A C 1
ATOM 1548 O O . LEU A 1 202 ? 9.561 -5.421 63.521 1.00 73.12 202 LEU A O 1
ATOM 1552 N N . ARG A 1 203 ? 9.201 -4.384 65.474 1.00 73.94 203 ARG A N 1
ATOM 1553 C CA . ARG A 1 203 ? 10.611 -4.321 65.905 1.00 73.94 203 ARG A CA 1
ATOM 1554 C C . ARG A 1 203 ? 11.187 -5.643 66.416 1.00 73.94 203 ARG A C 1
ATOM 1556 O O . ARG A 1 203 ? 12.368 -5.693 66.757 1.00 73.94 203 ARG A O 1
ATOM 1563 N N . ARG A 1 204 ? 10.355 -6.679 66.527 1.00 71.88 204 ARG A N 1
ATOM 1564 C CA . ARG A 1 204 ? 10.705 -7.987 67.096 1.00 71.88 204 ARG A CA 1
ATOM 1565 C C . ARG A 1 204 ? 10.733 -9.112 66.052 1.00 71.88 204 ARG A C 1
ATOM 1567 O O . ARG A 1 204 ? 10.805 -10.280 66.434 1.00 71.88 204 ARG A O 1
ATOM 1574 N N . MET A 1 205 ? 10.663 -8.743 64.773 1.00 54.59 205 MET A N 1
ATOM 1575 C CA . MET A 1 205 ? 10.725 -9.608 63.594 1.00 54.59 205 MET A CA 1
ATOM 1576 C C . MET A 1 205 ? 11.999 -9.314 62.797 1.00 54.59 205 MET A C 1
ATOM 1578 O O . MET A 1 205 ? 12.566 -10.293 62.270 1.00 54.59 205 MET A O 1
#

Foldseek 3Di:
DLVVVLVVLVVVLVVLVVVLVVLLVVLVVVLVVVNVVVNLVSLVVSVVSVVVSVVSVVVSVVSVVVVVVVVVVVVVVVVVVVVVVVVVVVVVVVVVDDDPVVVVVVVVVVVVVVVVVVVVVVVVVVPVVPPPDDDDDDPQVVVSSVVVCVVSPSPPCPVVVVPPPPDPDDDDDDDDDDDDDDDDDDDDPDPVVVVVVVVVVVVVD

Radius of gyration: 41.11 Å; chains: 1; bounding box: 77×25×130 Å

pLDDT: mean 72.19, std 19.96, range [28.42, 96.19]

InterPro domains:
  IPR005024 Snf7 family [PF03357] (2-167)
  IPR005024 Snf7 family [PTHR10476] (3-203)

Sequence (205 aa):
MLDRSIREIERERQGLQAQEKKLITEIKKTAKEGQMGAVKVMAKDLIRTRHQITKFYQLKSQLQGVSLRVQTLKSTQAMGDAMKGVTKAMGQMNRQLNLPGLQRIMMEFERQNERMEMTSEVMGDAIDDALEGDEDQEEETEELVNQVLDEIGIDINQELVKAPSAAVAQPAAAGKVAQAESAGGNGDGGIDADLQARLDNLRRM